Protein AF-A0A937U6R4-F1 (afdb_monomer)

Foldseek 3Di:
DDDDPDPDVVQVVDDWDADPVSQDIGPHRDDPPDPDDDDDDDDDDDPDDQKDWQWAADPVRDIFGKIFGQDQWKFAQKWKDALQWIFTDGIHHHGRMDGSVPGHDGDGLQCVLQVVQDPPDDDDSPAADPPDPPPVVVLVCLQQQVVNVHCVRHVDHSPPSVVNHPCVCNVVRKMKMKGWIDDPDDDDDDDDDDDDDPPCPPPPPTDMDIDIDHHDD

Nearest PDB structures (foldseek):
  6voa-assembly1_B  TM=3.855E-01  e=1.545E+00  Bos taurus

Secondary structure (DSSP, 8-state):
----SS--GGGSSS--EE-TTSS-EE-----TT--SPP--------SS-SEEE--EE-TTS-EES-EEE-SSS-EEEEEEEETTEEEEEEEE-TT-EE-TTTSEEEEEHHHHHHHTTTTTSSS------TT---HHHHHHHHTTTTTTTHHHHHSS--GGGGGG--GGGGGGTEEEEEEE---SS---PPPSS----TTSTT-----EEEEEEEPP-

Solvent-accessible surface area (backbone atoms only — not comparable to full-atom values): 13532 Å² total; per-residue (Å²): 129,85,78,71,93,60,79,56,68,88,52,66,74,54,78,60,43,70,44,97,83,68,82,42,82,39,68,74,64,73,68,91,86,55,92,72,87,85,86,85,85,86,85,84,84,73,96,62,72,53,63,47,70,58,31,26,74,44,99,86,59,45,64,38,53,40,39,32,34,59,35,97,54,52,30,33,75,23,34,40,36,36,70,62,32,29,31,56,66,37,69,43,41,56,70,36,71,50,39,54,77,82,42,55,53,78,37,51,36,59,55,49,68,55,45,78,50,39,81,76,72,64,93,50,87,68,62,59,58,92,81,66,79,54,62,70,58,50,53,51,48,44,36,29,28,69,63,60,49,29,43,82,44,50,75,43,77,64,66,92,48,38,84,62,32,60,51,73,40,27,82,70,64,26,34,40,39,37,26,38,40,79,71,92,73,85,87,80,88,81,77,90,77,84,89,80,76,85,82,66,83,74,72,68,87,75,33,75,44,77,46,80,42,73,58,49,132

pLDDT: mean 80.57, std 16.71, range [37.09, 98.06]

Radius of gyration: 20.4 Å; Cα contacts (8 Å, |Δi|>4): 313; chains: 1; bounding box: 54×32×51 Å

Sequence (217 aa):
GPDALTPHPSLAEAPYEYESSVAKLQNISIAAASSQLFEASWTGRLPTVSIQSTLSRTGQGTLRGIITNQLQVSLRDCVLMHAGWLYDIGTLHPGDTFDPEAGRGPRSLAAFLTKKRAVKDRNVSARWKSDDRNISRILEVAGMHHATGGPEYTGLQSGRLEHIDMTHLLVLDRIILIGKGPSATEWLPQKKGESELKYFKDAGDTTLWRIVLELRN

Structure (mmCIF, N/CA/C/O backbone):
data_AF-A0A937U6R4-F1
#
_entry.id   AF-A0A937U6R4-F1
#
loop_
_atom_site.group_PDB
_atom_site.id
_atom_site.type_symbol
_atom_site.label_atom_id
_atom_site.label_alt_id
_atom_site.label_comp_id
_atom_site.label_asym_id
_atom_site.label_entity_id
_atom_site.label_seq_id
_atom_site.pdbx_PDB_ins_code
_atom_site.Cartn_x
_atom_site.Cartn_y
_atom_site.Cartn_z
_atom_site.occupancy
_atom_site.B_iso_or_equiv
_atom_site.auth_seq_id
_atom_site.auth_comp_id
_atom_site.auth_asym_id
_atom_site.auth_atom_id
_atom_site.pdbx_PDB_model_num
ATOM 1 N N . GLY A 1 1 ? 9.027 -16.766 -27.556 1.00 37.09 1 GLY A N 1
ATOM 2 C CA . GLY A 1 1 ? 10.204 -16.716 -28.446 1.00 37.09 1 GLY A CA 1
ATOM 3 C C . GLY A 1 1 ? 11.340 -17.441 -27.760 1.00 37.09 1 GLY A C 1
ATOM 4 O O . GLY A 1 1 ? 11.263 -17.548 -26.541 1.00 37.09 1 GLY A O 1
ATOM 5 N N . PRO A 1 2 ? 12.327 -17.984 -28.486 1.00 39.28 2 PRO A N 1
ATOM 6 C CA . PRO A 1 2 ? 13.469 -18.620 -27.842 1.00 39.28 2 PRO A CA 1
ATOM 7 C C . PRO A 1 2 ? 14.213 -17.564 -27.017 1.00 39.28 2 PRO A C 1
ATOM 9 O O . PRO A 1 2 ? 14.580 -16.517 -27.549 1.00 39.28 2 PRO A O 1
ATOM 12 N N . ASP A 1 3 ? 14.377 -17.822 -25.719 1.00 40.16 3 ASP A N 1
ATOM 13 C CA . ASP A 1 3 ? 15.322 -17.081 -24.888 1.00 40.16 3 ASP A CA 1
ATOM 14 C C . ASP A 1 3 ? 16.698 -17.203 -25.545 1.00 40.16 3 ASP A C 1
ATOM 16 O O . ASP A 1 3 ? 17.171 -18.307 -25.829 1.00 40.16 3 ASP A O 1
ATOM 20 N N . ALA A 1 4 ? 17.332 -16.072 -25.842 1.00 43.91 4 ALA A N 1
ATOM 21 C CA . ALA A 1 4 ? 18.704 -16.088 -26.312 1.00 43.91 4 ALA A CA 1
ATOM 22 C C . ALA A 1 4 ? 19.581 -16.631 -25.172 1.00 43.91 4 ALA A C 1
ATOM 24 O O . ALA A 1 4 ? 19.744 -15.979 -24.144 1.00 43.91 4 ALA A O 1
ATOM 25 N N . LEU A 1 5 ? 20.127 -17.839 -25.352 1.00 52.59 5 LEU A N 1
ATOM 26 C CA . LEU A 1 5 ? 21.058 -18.492 -24.417 1.00 52.59 5 LEU A CA 1
ATOM 27 C C . LEU A 1 5 ? 22.360 -17.693 -24.221 1.00 52.59 5 LEU A C 1
ATOM 29 O O . LEU A 1 5 ? 23.125 -17.969 -23.301 1.00 52.59 5 LEU A O 1
ATOM 33 N N . THR A 1 6 ? 22.602 -16.698 -25.073 1.00 48.50 6 THR A N 1
ATOM 34 C CA . THR A 1 6 ? 23.729 -15.774 -25.007 1.00 48.50 6 THR A CA 1
ATOM 35 C C . THR A 1 6 ? 23.229 -14.329 -25.074 1.00 48.50 6 THR A C 1
ATOM 37 O O . THR A 1 6 ? 22.412 -14.006 -25.944 1.00 48.50 6 THR A O 1
ATOM 40 N N . PRO A 1 7 ? 23.700 -13.436 -24.180 1.00 54.09 7 PRO A N 1
ATOM 41 C CA . PRO A 1 7 ? 23.360 -12.022 -24.255 1.00 54.09 7 PRO A CA 1
ATOM 42 C C . PRO A 1 7 ? 23.820 -11.454 -25.601 1.00 54.09 7 PRO A C 1
ATOM 44 O O . PRO A 1 7 ? 24.893 -11.798 -26.099 1.00 54.09 7 PRO A O 1
ATOM 47 N N . HIS A 1 8 ? 22.999 -10.586 -26.199 1.00 59.91 8 HIS A N 1
ATOM 48 C CA . HIS A 1 8 ? 23.379 -9.882 -27.421 1.00 59.91 8 HIS A CA 1
ATOM 49 C C . HIS A 1 8 ? 24.717 -9.152 -27.181 1.00 59.91 8 HIS A C 1
ATOM 51 O O . HIS A 1 8 ? 24.841 -8.510 -26.136 1.00 59.91 8 HIS A O 1
ATOM 57 N N . PRO A 1 9 ? 25.701 -9.204 -28.102 1.00 59.06 9 PRO A N 1
ATOM 58 C CA . PRO A 1 9 ? 27.044 -8.658 -27.877 1.00 59.06 9 PRO A CA 1
ATOM 59 C C . PRO A 1 9 ? 27.040 -7.207 -27.383 1.00 59.06 9 PRO A C 1
ATOM 61 O O . PRO A 1 9 ? 27.801 -6.867 -26.487 1.00 59.06 9 PRO A O 1
ATOM 64 N N . SER A 1 10 ? 26.100 -6.390 -27.875 1.00 62.00 10 SER A N 1
ATOM 65 C CA . SER A 1 10 ? 25.930 -4.986 -27.469 1.00 62.00 10 SER A CA 1
ATOM 66 C C . SER A 1 10 ? 25.499 -4.777 -26.008 1.00 62.00 10 SER A C 1
ATOM 68 O O . SER A 1 10 ? 25.580 -3.660 -25.513 1.00 62.00 10 SER A O 1
ATOM 70 N N . LEU A 1 11 ? 24.981 -5.805 -25.325 1.00 63.88 11 LEU A N 1
ATOM 71 C CA . LEU A 1 11 ? 24.628 -5.760 -23.897 1.00 63.88 11 LEU A CA 1
ATOM 72 C C . LEU A 1 11 ? 25.772 -6.241 -22.996 1.00 63.88 11 LEU A C 1
ATOM 74 O O . LEU A 1 11 ? 25.728 -6.010 -21.792 1.00 63.88 11 LEU A O 1
ATOM 78 N N . ALA A 1 12 ? 26.767 -6.926 -23.567 1.00 61.81 12 ALA A N 1
ATOM 79 C CA . ALA A 1 12 ? 27.915 -7.486 -22.858 1.00 61.81 12 ALA A CA 1
ATOM 80 C C . ALA A 1 12 ? 29.205 -6.667 -23.067 1.00 61.81 12 ALA A C 1
ATOM 82 O O . ALA A 1 12 ? 30.268 -7.090 -22.621 1.00 61.81 12 ALA A O 1
ATOM 83 N N . GLU A 1 13 ? 29.128 -5.511 -23.742 1.00 66.44 13 GLU A N 1
ATOM 84 C CA . GLU A 1 13 ? 30.296 -4.669 -24.055 1.00 66.44 13 GLU A CA 1
ATOM 85 C C . GLU A 1 13 ? 30.995 -4.105 -22.811 1.00 66.44 13 GLU A C 1
ATOM 87 O O . GLU A 1 13 ? 32.205 -3.889 -22.842 1.00 66.44 13 GLU A O 1
ATOM 92 N N . ALA A 1 14 ? 30.259 -3.869 -21.721 1.00 68.94 14 ALA A N 1
ATOM 93 C CA . ALA A 1 14 ? 30.814 -3.368 -20.470 1.00 68.94 14 ALA A CA 1
ATOM 94 C C . ALA A 1 14 ? 30.116 -4.008 -19.258 1.00 68.94 14 ALA A C 1
ATOM 96 O O . ALA A 1 14 ? 28.891 -4.176 -19.283 1.00 68.94 14 ALA A O 1
ATOM 97 N N . PRO A 1 15 ? 30.863 -4.360 -18.193 1.00 77.38 15 PRO A N 1
ATOM 98 C CA . PRO A 1 15 ? 30.258 -4.775 -16.937 1.00 77.38 15 PRO A CA 1
ATOM 99 C C . PRO A 1 15 ? 29.493 -3.603 -16.311 1.00 77.38 15 PRO A C 1
ATOM 101 O O . PRO A 1 15 ? 29.873 -2.441 -16.459 1.00 77.38 15 PRO A O 1
ATOM 104 N N . TYR A 1 16 ? 28.427 -3.917 -15.580 1.00 82.75 16 TYR A N 1
ATOM 105 C CA . TYR A 1 16 ? 27.817 -2.939 -14.690 1.00 82.75 16 TYR A CA 1
ATOM 106 C C . TYR A 1 16 ? 28.723 -2.725 -13.467 1.00 82.75 16 TYR A C 1
ATOM 108 O O . TYR A 1 16 ? 29.475 -3.615 -13.062 1.00 82.75 16 TYR A O 1
ATOM 116 N N . GLU A 1 17 ? 28.638 -1.544 -12.866 1.00 85.88 17 GLU A N 1
ATOM 117 C CA . GLU A 1 17 ? 29.503 -1.137 -11.757 1.00 85.88 17 GLU A CA 1
ATOM 118 C C . GLU A 1 17 ? 28.686 -0.847 -10.500 1.00 85.88 17 GLU A C 1
ATOM 120 O O . GLU A 1 17 ? 27.581 -0.302 -10.568 1.00 85.88 17 GLU A O 1
ATOM 125 N N . TYR A 1 18 ? 29.253 -1.181 -9.343 1.00 86.31 18 TYR A N 1
ATOM 126 C CA . TYR A 1 18 ? 28.727 -0.782 -8.043 1.00 86.31 18 TYR A CA 1
ATOM 127 C C . TYR A 1 18 ? 29.443 0.487 -7.586 1.00 86.31 18 TYR A C 1
ATOM 129 O O . TYR A 1 18 ? 30.669 0.577 -7.654 1.00 86.31 18 TYR A O 1
ATOM 137 N N . GLU A 1 19 ? 28.695 1.458 -7.073 1.00 85.12 19 GLU A N 1
ATOM 138 C CA . GLU A 1 19 ? 29.299 2.529 -6.281 1.00 85.12 19 GLU A CA 1
ATOM 139 C C . GLU A 1 19 ? 29.843 1.970 -4.953 1.00 85.12 19 GLU A C 1
ATOM 141 O O . GLU A 1 19 ? 29.347 0.968 -4.440 1.00 85.12 19 GLU A O 1
ATOM 146 N N . SER A 1 20 ? 30.848 2.625 -4.364 1.00 82.25 20 SER A N 1
ATOM 147 C CA . SER A 1 20 ? 31.469 2.211 -3.094 1.00 82.25 20 SER A CA 1
ATOM 148 C C . SER A 1 20 ? 30.484 2.118 -1.922 1.00 82.25 20 SER A C 1
ATOM 150 O O . SER A 1 20 ? 30.669 1.302 -1.023 1.00 82.25 20 SER A O 1
ATOM 152 N N . SER A 1 21 ? 29.423 2.928 -1.944 1.00 84.06 21 SER A N 1
ATOM 153 C CA . SER A 1 21 ? 28.313 2.895 -0.985 1.00 84.06 21 SER A CA 1
ATOM 154 C C . SER A 1 21 ? 27.394 1.680 -1.160 1.00 84.06 21 SER A C 1
ATOM 156 O O . SER A 1 21 ? 26.557 1.418 -0.299 1.00 84.06 21 SER A O 1
ATOM 158 N N . VAL A 1 22 ? 27.504 0.973 -2.293 1.00 81.62 22 VAL A N 1
ATOM 159 C CA . VAL A 1 22 ? 26.580 -0.072 -2.766 1.00 81.62 22 VAL A CA 1
ATOM 160 C C . VAL A 1 22 ? 25.140 0.450 -2.951 1.00 81.62 22 VAL A C 1
ATOM 162 O O . VAL A 1 22 ? 24.217 -0.316 -3.206 1.00 81.62 22 VAL A O 1
ATOM 165 N N . ALA A 1 23 ? 24.928 1.770 -2.893 1.00 85.38 23 ALA A N 1
ATOM 166 C CA . ALA A 1 23 ? 23.614 2.394 -3.060 1.00 85.38 23 ALA A CA 1
ATOM 167 C C . ALA A 1 23 ? 23.227 2.605 -4.534 1.00 85.38 23 ALA A C 1
ATOM 169 O O . ALA A 1 23 ? 22.087 2.963 -4.830 1.00 85.38 23 ALA A O 1
ATOM 170 N N . LYS A 1 24 ? 24.168 2.396 -5.463 1.00 87.50 24 LYS A N 1
ATOM 171 C CA . LYS A 1 24 ? 23.986 2.671 -6.887 1.00 87.50 24 LYS A CA 1
ATOM 172 C C . LYS A 1 24 ? 24.611 1.583 -7.753 1.00 87.50 24 LYS A C 1
ATOM 174 O O . LYS A 1 24 ? 25.772 1.216 -7.567 1.00 87.50 24 LYS A O 1
ATOM 179 N N . LEU A 1 25 ? 23.838 1.136 -8.740 1.00 87.19 25 LEU A N 1
ATOM 180 C CA . LEU A 1 25 ? 24.303 0.345 -9.876 1.00 87.19 25 LEU A CA 1
ATOM 181 C C . LEU A 1 25 ? 24.411 1.249 -11.106 1.00 87.19 25 LEU A C 1
ATOM 183 O O . LEU A 1 25 ? 23.510 2.043 -11.381 1.00 87.19 25 LEU A O 1
ATOM 187 N N . GLN A 1 26 ? 25.514 1.140 -11.838 1.00 86.50 26 GLN A N 1
ATOM 188 C CA . GLN A 1 26 ? 25.820 1.975 -12.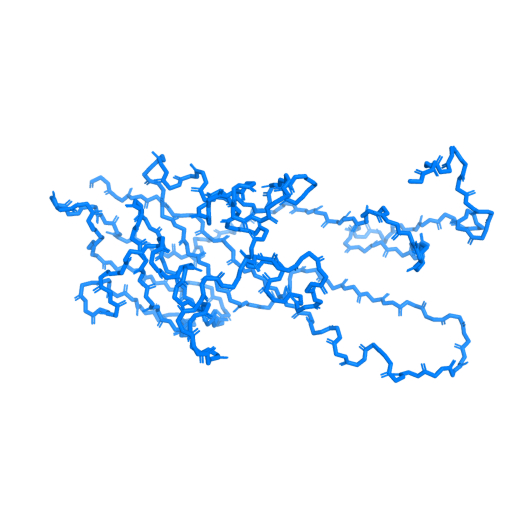999 1.00 86.50 26 GLN A CA 1
ATOM 189 C C . GLN A 1 26 ? 26.072 1.115 -14.231 1.00 86.50 26 GLN A C 1
ATOM 191 O O . GLN A 1 26 ? 26.447 -0.049 -14.115 1.00 86.50 26 GLN A O 1
ATOM 196 N N . ASN A 1 27 ? 25.867 1.701 -15.413 1.00 82.56 27 ASN A N 1
ATOM 197 C CA . ASN A 1 27 ? 26.136 1.062 -16.704 1.00 82.56 27 ASN A CA 1
ATOM 198 C C . ASN A 1 27 ? 25.387 -0.270 -16.913 1.00 82.56 27 ASN A C 1
ATOM 200 O O . ASN A 1 27 ? 25.874 -1.172 -17.590 1.00 82.56 27 ASN A O 1
ATOM 204 N N . ILE A 1 28 ? 24.180 -0.394 -16.348 1.00 82.75 28 ILE A N 1
ATOM 205 C CA . ILE A 1 28 ? 23.317 -1.552 -16.597 1.00 82.75 28 ILE A CA 1
ATOM 206 C C . ILE A 1 28 ? 22.786 -1.470 -18.032 1.00 82.75 28 ILE A C 1
ATOM 208 O O . ILE A 1 28 ? 22.009 -0.577 -18.374 1.00 82.75 28 ILE A O 1
ATOM 212 N N . SER A 1 29 ? 23.176 -2.435 -18.862 1.00 80.38 29 SER A N 1
ATOM 213 C CA . SER A 1 29 ? 22.697 -2.554 -20.237 1.00 80.38 29 SER A CA 1
ATOM 214 C C . SER A 1 29 ? 21.373 -3.318 -20.278 1.00 80.38 29 SER A C 1
ATOM 216 O O . SER A 1 29 ? 21.321 -4.504 -19.960 1.00 80.38 29 SER A O 1
ATOM 218 N N . ILE A 1 30 ? 20.294 -2.649 -20.692 1.00 76.88 30 ILE A N 1
ATOM 219 C CA . ILE A 1 30 ? 18.959 -3.247 -20.831 1.00 76.88 30 ILE A CA 1
ATOM 220 C C . ILE A 1 30 ? 18.567 -3.248 -22.310 1.00 76.88 30 ILE A C 1
ATOM 222 O O . ILE A 1 30 ? 18.564 -2.203 -22.962 1.00 76.88 30 ILE A O 1
ATOM 226 N N . ALA A 1 31 ? 18.204 -4.413 -22.856 1.00 76.94 31 ALA A N 1
ATOM 227 C CA . ALA A 1 31 ? 17.663 -4.482 -24.212 1.00 76.94 31 ALA A CA 1
ATOM 228 C C . ALA A 1 31 ? 16.257 -3.872 -24.260 1.00 76.94 31 ALA A C 1
ATOM 230 O O . ALA A 1 31 ? 15.318 -4.418 -23.686 1.00 76.94 31 ALA A O 1
ATOM 231 N N . ALA A 1 32 ? 16.100 -2.781 -25.012 1.00 69.56 32 ALA A N 1
ATOM 232 C CA . ALA A 1 32 ? 14.840 -2.041 -25.120 1.00 69.56 32 ALA A CA 1
ATOM 233 C C . ALA A 1 32 ? 13.655 -2.872 -25.660 1.00 69.56 32 ALA A C 1
ATOM 235 O O . ALA A 1 32 ? 12.508 -2.570 -25.348 1.00 69.56 32 ALA A O 1
ATOM 236 N N . ALA A 1 33 ? 13.922 -3.915 -26.455 1.00 71.25 33 ALA A N 1
ATOM 237 C CA . ALA A 1 33 ? 12.912 -4.831 -26.999 1.00 71.25 33 ALA A CA 1
ATOM 238 C C . ALA A 1 33 ? 12.858 -6.186 -26.263 1.00 71.25 33 ALA A C 1
ATOM 240 O O . ALA A 1 33 ? 12.281 -7.146 -26.773 1.00 71.25 33 ALA A O 1
ATOM 241 N N . SER A 1 34 ? 13.494 -6.291 -25.092 1.00 70.56 34 SER A N 1
ATOM 242 C CA . SER A 1 34 ? 13.492 -7.519 -24.302 1.00 70.56 34 SER A CA 1
ATOM 243 C C . SER A 1 34 ? 12.142 -7.745 -23.624 1.00 70.56 34 SER A C 1
ATOM 245 O O . SER A 1 34 ? 11.516 -6.813 -23.124 1.00 70.56 34 SER A O 1
ATOM 247 N N . SER A 1 35 ? 11.726 -9.008 -23.547 1.00 70.31 35 SER A N 1
ATOM 248 C CA . SER A 1 35 ? 10.639 -9.451 -22.669 1.00 70.31 35 SER A CA 1
ATOM 249 C C . SER A 1 35 ? 11.128 -9.843 -21.269 1.00 70.31 35 SER A C 1
ATOM 251 O O . SER A 1 35 ? 10.324 -10.263 -20.438 1.00 70.31 35 SER A O 1
ATOM 253 N N . GLN A 1 36 ? 12.437 -9.766 -21.004 1.00 74.62 36 GLN A N 1
ATOM 254 C CA . GLN A 1 36 ? 13.015 -10.107 -19.706 1.00 74.62 36 GLN A CA 1
ATOM 255 C C . GLN A 1 36 ? 12.956 -8.911 -18.753 1.00 74.62 36 GLN A C 1
ATOM 257 O O . GLN A 1 36 ? 13.349 -7.797 -19.094 1.00 74.62 36 GLN A O 1
ATOM 262 N N . LEU A 1 37 ? 12.471 -9.169 -17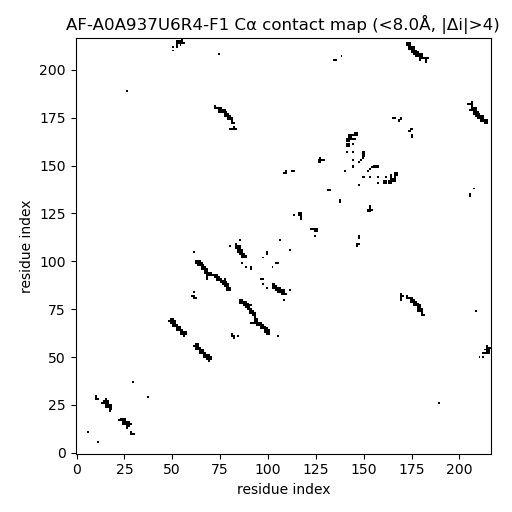.538 1.00 76.38 37 LEU A N 1
ATOM 263 C CA . LEU A 1 37 ? 12.387 -8.182 -16.465 1.00 76.38 37 LEU A CA 1
ATOM 264 C C . LEU A 1 37 ? 13.768 -7.951 -15.840 1.00 76.38 37 LEU A C 1
ATOM 266 O O . LEU A 1 37 ? 14.422 -8.918 -15.439 1.00 76.38 37 LEU A O 1
ATOM 270 N N . PHE A 1 38 ? 14.141 -6.680 -15.698 1.00 80.25 38 PHE A N 1
ATOM 271 C CA . PHE A 1 38 ? 15.199 -6.234 -14.799 1.00 80.25 38 PHE A CA 1
ATOM 272 C C . PHE A 1 38 ? 14.561 -5.641 -13.540 1.00 80.25 38 PHE A C 1
ATOM 274 O O . PHE A 1 38 ? 13.677 -4.791 -13.637 1.00 80.25 38 PHE A O 1
ATOM 281 N N . GLU A 1 39 ? 14.994 -6.103 -12.373 1.00 83.69 39 GLU A N 1
ATOM 282 C CA . GLU A 1 39 ? 14.455 -5.697 -11.079 1.00 83.69 39 GLU A CA 1
ATOM 283 C C . GLU A 1 39 ? 15.605 -5.420 -10.109 1.00 83.69 39 GLU A C 1
ATOM 285 O O . GLU A 1 39 ? 16.609 -6.134 -10.104 1.00 83.69 39 GLU A O 1
ATOM 290 N N . ALA A 1 40 ? 15.442 -4.389 -9.283 1.00 83.75 40 ALA A N 1
ATOM 291 C CA . ALA A 1 40 ? 16.307 -4.114 -8.149 1.00 83.75 40 ALA A CA 1
ATOM 292 C C . ALA A 1 40 ? 15.454 -4.088 -6.880 1.00 83.75 40 ALA A C 1
ATOM 294 O O . ALA A 1 40 ? 14.440 -3.391 -6.825 1.00 83.75 40 ALA A O 1
ATOM 295 N N . SER A 1 41 ? 15.881 -4.831 -5.862 1.00 86.06 41 SER A N 1
ATOM 296 C CA . SER A 1 41 ? 15.232 -4.864 -4.557 1.00 86.06 41 SER A CA 1
ATOM 297 C C . SER A 1 41 ? 16.263 -4.698 -3.450 1.00 86.06 41 SER A C 1
ATOM 299 O O . SER A 1 41 ? 17.425 -5.088 -3.572 1.00 86.06 41 SER A O 1
ATOM 301 N N . TRP A 1 42 ? 15.834 -4.074 -2.362 1.00 87.25 42 TRP A N 1
ATOM 302 C CA . TRP A 1 42 ? 16.628 -3.925 -1.156 1.00 87.25 42 TRP A CA 1
ATOM 303 C C . TRP A 1 42 ? 15.704 -3.952 0.052 1.00 87.25 42 TRP A C 1
ATOM 305 O O . TRP A 1 42 ? 14.516 -3.636 -0.028 1.00 87.25 42 TRP A O 1
ATOM 315 N N . THR A 1 43 ? 16.264 -4.339 1.189 1.00 89.00 43 THR A N 1
ATOM 316 C CA . THR A 1 43 ? 15.552 -4.366 2.462 1.00 89.00 43 THR A CA 1
ATOM 317 C C . THR A 1 43 ? 16.327 -3.552 3.476 1.00 89.00 43 THR A C 1
ATOM 319 O O . THR A 1 43 ? 17.539 -3.711 3.605 1.00 89.00 43 THR A O 1
ATOM 322 N N . GLY A 1 44 ? 15.625 -2.709 4.221 1.00 87.81 44 GLY A N 1
ATOM 323 C CA . GLY A 1 44 ? 16.183 -1.943 5.326 1.00 87.81 44 GLY A CA 1
ATOM 324 C C . GLY A 1 44 ? 15.304 -2.071 6.561 1.00 87.81 44 GLY A C 1
ATOM 325 O O . GLY A 1 44 ? 14.131 -2.433 6.471 1.00 87.81 44 GLY A O 1
ATOM 326 N N . ARG A 1 45 ? 15.870 -1.766 7.728 1.00 87.50 45 ARG A N 1
ATOM 327 C CA . ARG A 1 45 ? 15.093 -1.602 8.959 1.00 87.50 45 ARG A CA 1
ATOM 328 C C . ARG A 1 45 ? 14.857 -0.121 9.187 1.00 87.50 45 ARG A C 1
ATOM 330 O O . ARG A 1 45 ? 15.809 0.654 9.219 1.00 87.50 45 ARG A O 1
ATOM 337 N N . LEU A 1 46 ? 13.597 0.256 9.359 1.00 82.25 46 LEU A N 1
ATOM 338 C CA . LEU A 1 46 ? 13.251 1.603 9.787 1.00 82.25 46 LEU A CA 1
ATOM 339 C C . LEU A 1 46 ? 13.429 1.708 11.309 1.00 82.25 46 LEU A C 1
ATOM 341 O O . LEU A 1 46 ? 13.063 0.773 12.024 1.00 82.25 46 LEU A O 1
ATOM 345 N N . PRO A 1 47 ? 13.993 2.816 11.819 1.00 77.50 47 PRO A N 1
ATOM 346 C CA . PRO A 1 47 ? 14.232 2.991 13.251 1.00 77.50 47 PRO A CA 1
ATOM 347 C C . PRO A 1 47 ? 12.937 3.226 14.042 1.00 77.50 47 PRO A C 1
ATOM 349 O O . PRO A 1 47 ? 12.921 3.063 15.259 1.00 77.50 47 PRO A O 1
ATOM 352 N N . THR A 1 48 ? 11.856 3.619 13.365 1.00 80.94 48 THR A N 1
ATOM 353 C CA . THR A 1 48 ? 10.566 3.964 13.966 1.00 80.94 48 THR A CA 1
ATOM 354 C C . THR A 1 48 ? 9.410 3.306 13.220 1.00 80.94 48 THR A C 1
ATOM 356 O O . THR A 1 48 ? 9.513 2.947 12.045 1.00 80.94 48 THR A O 1
ATOM 359 N N . VAL A 1 49 ? 8.284 3.148 13.920 1.00 83.62 49 VAL A N 1
ATOM 360 C CA . VAL A 1 49 ? 7.034 2.650 13.339 1.00 83.62 49 VAL A CA 1
ATOM 361 C C . VAL A 1 49 ? 6.506 3.678 12.339 1.00 83.62 49 VAL A C 1
ATOM 363 O O . VAL A 1 49 ? 6.229 4.811 12.714 1.00 83.62 49 VAL A O 1
ATOM 366 N N . SER A 1 50 ? 6.349 3.281 11.074 1.00 89.75 50 SER A N 1
ATOM 367 C CA . SER A 1 50 ? 5.905 4.170 9.989 1.00 89.75 50 SER A CA 1
ATOM 368 C C . SER A 1 50 ? 4.440 4.580 10.086 1.00 89.75 50 SER A C 1
ATOM 370 O O . SER A 1 50 ? 4.092 5.713 9.775 1.00 89.75 50 SER A O 1
ATOM 372 N N . ILE A 1 51 ? 3.576 3.658 10.507 1.00 95.69 51 ILE A N 1
ATOM 373 C CA . ILE A 1 51 ? 2.145 3.890 10.697 1.00 95.69 51 ILE A CA 1
ATOM 374 C C . ILE A 1 51 ? 1.780 3.335 12.065 1.00 95.69 51 ILE A C 1
ATOM 376 O O . ILE A 1 51 ? 1.862 2.128 12.297 1.00 95.69 51 ILE A O 1
ATOM 380 N N . GLN A 1 52 ? 1.392 4.213 12.980 1.00 95.94 52 GLN A N 1
ATOM 381 C CA . GLN A 1 52 ? 0.884 3.789 14.277 1.00 95.94 52 GLN A CA 1
ATOM 382 C C . GLN A 1 52 ? -0.567 3.336 14.113 1.00 95.94 52 GLN A C 1
ATOM 384 O O . GLN A 1 52 ? -1.342 3.988 13.422 1.00 95.94 52 GLN A O 1
ATOM 389 N N . SER A 1 53 ? -0.935 2.225 14.747 1.00 96.50 53 SER A N 1
ATOM 390 C CA . SER A 1 53 ? -2.263 1.626 14.616 1.00 96.50 53 SER A CA 1
ATOM 391 C C . SER A 1 53 ? -2.805 1.183 15.972 1.00 96.50 53 SER A C 1
ATOM 393 O O . SER A 1 53 ? -2.107 0.541 16.767 1.00 96.50 53 SER A O 1
ATOM 395 N N . THR A 1 54 ? -4.067 1.514 16.231 1.00 96.69 54 THR A N 1
ATOM 396 C CA . THR A 1 54 ? -4.885 0.936 17.308 1.00 96.69 54 THR A CA 1
ATOM 397 C C . THR A 1 54 ? -6.010 0.061 16.762 1.00 96.69 54 THR A C 1
ATOM 399 O O . THR A 1 54 ? -6.929 -0.292 17.502 1.00 96.69 54 THR A O 1
ATOM 402 N N . LEU A 1 55 ? -5.947 -0.275 15.471 1.00 97.00 55 LEU A N 1
ATOM 403 C CA . LEU A 1 55 ? -7.013 -0.978 14.780 1.00 97.00 55 LEU A CA 1
ATOM 404 C C . LEU A 1 55 ? -7.278 -2.348 15.395 1.00 97.00 55 LEU A C 1
ATOM 406 O O . LEU A 1 55 ? -6.361 -3.138 15.596 1.00 97.00 55 LEU A O 1
ATOM 410 N N . SER A 1 56 ? -8.551 -2.630 15.639 1.00 95.88 56 SER A N 1
ATOM 411 C CA . SER A 1 56 ? -9.051 -3.931 16.079 1.00 95.88 56 SER A CA 1
ATOM 412 C C . SER A 1 56 ? -10.273 -4.318 15.251 1.00 95.88 56 SER A C 1
ATOM 414 O O . SER A 1 56 ? -10.885 -3.483 14.575 1.00 95.88 56 SER A O 1
ATOM 416 N N . ARG A 1 57 ? -10.617 -5.606 15.281 1.00 94.69 57 ARG A N 1
ATOM 417 C CA . ARG A 1 57 ? -11.764 -6.143 14.548 1.00 94.69 57 ARG A CA 1
ATOM 418 C C . ARG A 1 57 ? -13.041 -5.980 15.372 1.00 94.69 57 ARG A C 1
ATOM 420 O O . ARG A 1 57 ? -13.075 -6.305 16.556 1.00 94.69 57 ARG A O 1
ATOM 427 N N . THR A 1 58 ? -14.110 -5.510 14.743 1.00 92.25 58 THR A N 1
ATOM 428 C CA . THR A 1 58 ? -15.452 -5.495 15.336 1.00 92.25 58 THR A CA 1
ATOM 429 C C . THR A 1 58 ? -16.080 -6.893 15.289 1.00 92.25 58 THR A C 1
ATO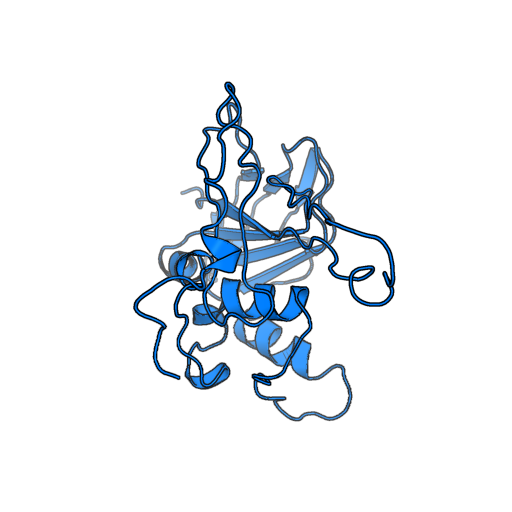M 431 O O . THR A 1 58 ? -15.632 -7.773 14.552 1.00 92.25 58 THR A O 1
ATOM 434 N N . GLY A 1 59 ? -17.187 -7.101 16.009 1.00 87.62 59 GLY A N 1
ATOM 435 C CA . GLY A 1 59 ? -17.958 -8.350 15.909 1.00 87.62 59 GLY A CA 1
ATOM 436 C C . GLY A 1 59 ? -18.507 -8.638 14.501 1.00 87.62 59 GLY A C 1
ATOM 437 O O . GLY A 1 59 ? -18.810 -9.783 14.189 1.00 87.62 59 GLY A O 1
ATOM 438 N N . GLN A 1 60 ? -18.596 -7.621 13.637 1.00 86.06 60 GLN A N 1
ATOM 439 C CA . GLN A 1 60 ? -19.055 -7.738 12.248 1.00 86.06 60 GLN A CA 1
ATOM 440 C C . GLN A 1 60 ? -17.902 -7.956 11.248 1.00 86.06 60 GLN A C 1
ATOM 442 O O . GLN A 1 60 ? -18.131 -7.995 10.041 1.00 86.06 60 GLN A O 1
ATOM 447 N N . GLY A 1 61 ? -16.656 -8.076 11.722 1.00 87.44 61 GLY A N 1
ATOM 448 C CA . GLY A 1 61 ? -15.476 -8.286 10.873 1.00 87.44 61 GLY A CA 1
ATOM 449 C C . GLY A 1 61 ? -14.904 -7.013 10.233 1.00 87.44 61 GLY A C 1
ATOM 450 O O . GLY A 1 61 ? -13.919 -7.085 9.499 1.00 87.44 61 GLY A O 1
ATOM 451 N N . THR A 1 62 ? -15.492 -5.851 10.518 1.00 93.50 62 THR A N 1
ATOM 452 C CA . THR A 1 62 ? -14.991 -4.534 10.100 1.00 93.50 62 THR A CA 1
ATOM 453 C C . THR A 1 62 ? -13.918 -4.029 11.069 1.00 93.50 62 THR A C 1
ATOM 455 O O . THR A 1 62 ? -13.674 -4.634 12.113 1.00 93.50 62 THR A O 1
ATOM 458 N N . LEU A 1 63 ? -13.244 -2.936 10.725 1.00 95.69 63 LEU A N 1
ATOM 459 C CA . LEU A 1 63 ? -12.234 -2.297 11.566 1.00 95.69 63 LEU A CA 1
ATOM 460 C C . LEU A 1 63 ? -12.829 -1.182 12.432 1.00 95.69 63 LEU A C 1
ATOM 462 O O . LEU A 1 63 ? -13.698 -0.446 11.972 1.00 95.69 63 LEU A O 1
ATOM 466 N N . ARG A 1 64 ? -12.288 -1.040 13.645 1.00 95.31 64 ARG A N 1
ATOM 467 C CA . ARG A 1 64 ? -12.470 0.105 14.554 1.00 95.31 64 ARG A CA 1
ATOM 468 C C . ARG A 1 64 ? -11.130 0.566 15.115 1.00 95.31 64 ARG A C 1
ATOM 470 O O . ARG A 1 64 ? -10.194 -0.233 15.180 1.00 95.31 64 ARG A O 1
ATOM 477 N N . GLY A 1 65 ? -11.053 1.805 15.591 1.00 95.88 65 GLY A N 1
ATOM 478 C CA . GLY A 1 65 ? -9.820 2.410 16.104 1.00 95.88 65 GLY A CA 1
ATOM 479 C C . GLY A 1 65 ? -9.208 3.385 15.103 1.00 95.88 65 GLY A C 1
ATOM 480 O O . GLY A 1 65 ? -9.902 3.910 14.245 1.00 95.88 65 GLY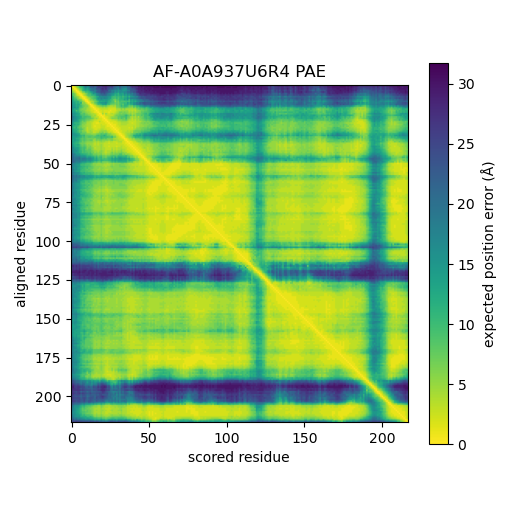 A O 1
ATOM 481 N N . ILE A 1 66 ? -7.911 3.662 15.223 1.00 97.25 66 ILE A N 1
ATOM 482 C CA . ILE A 1 66 ? -7.270 4.754 14.481 1.00 97.25 66 ILE A CA 1
ATOM 483 C C . ILE A 1 66 ? -5.942 4.284 13.890 1.00 97.25 66 ILE A C 1
ATOM 485 O O . ILE A 1 66 ? -5.193 3.541 14.530 1.00 97.25 66 ILE A O 1
ATOM 489 N N . ILE A 1 67 ? -5.629 4.765 12.687 1.00 97.31 67 ILE A N 1
ATOM 490 C CA . ILE A 1 67 ? -4.255 4.800 12.173 1.00 97.31 67 ILE A CA 1
ATOM 491 C C . ILE A 1 67 ? -3.725 6.228 12.171 1.00 97.31 67 ILE A C 1
ATOM 493 O O . ILE A 1 67 ? -4.483 7.170 11.954 1.00 97.31 67 ILE A O 1
ATOM 497 N N . THR A 1 68 ? -2.421 6.381 12.370 1.00 98.06 68 THR A N 1
ATOM 498 C CA . THR A 1 68 ? -1.716 7.664 12.305 1.00 98.06 68 THR A CA 1
ATOM 499 C C . THR A 1 68 ? -0.499 7.529 11.406 1.00 98.06 68 THR A C 1
ATOM 501 O O . THR A 1 68 ? 0.309 6.614 11.598 1.00 98.06 68 THR A O 1
ATOM 504 N N . ASN A 1 69 ? -0.341 8.441 10.447 1.00 97.50 69 ASN A N 1
ATOM 505 C CA . ASN A 1 69 ? 0.856 8.480 9.617 1.00 97.50 69 ASN A CA 1
ATOM 506 C C . ASN A 1 69 ? 2.032 9.080 10.388 1.00 97.50 69 ASN A C 1
ATOM 508 O O . ASN A 1 69 ? 2.050 10.275 10.660 1.00 97.50 69 ASN A O 1
ATOM 512 N N . GLN A 1 70 ? 3.019 8.253 10.721 1.00 96.44 70 GLN A N 1
ATOM 513 C CA . GLN A 1 70 ? 4.253 8.682 11.385 1.00 96.44 70 GLN A CA 1
ATOM 514 C C . GLN A 1 70 ? 5.404 8.889 10.387 1.00 96.44 70 GLN A C 1
ATOM 516 O O . GLN A 1 70 ? 6.522 9.231 10.776 1.00 96.44 70 GLN A O 1
ATOM 521 N N . LEU A 1 71 ? 5.157 8.680 9.089 1.00 93.44 71 LEU A N 1
ATOM 522 C CA . LEU A 1 71 ? 6.114 9.024 8.048 1.00 93.44 71 LEU A CA 1
ATOM 523 C C . LEU A 1 71 ? 6.249 10.544 7.943 1.00 93.44 71 LEU A C 1
ATOM 525 O O . LEU A 1 71 ? 5.286 11.288 8.100 1.00 93.44 71 LEU A O 1
ATOM 529 N N . GLN A 1 72 ? 7.438 10.993 7.549 1.00 93.19 72 GLN A N 1
ATOM 530 C CA . GLN A 1 72 ? 7.713 12.399 7.223 1.00 93.19 72 GLN A CA 1
ATOM 531 C C . GLN A 1 72 ? 7.237 12.786 5.811 1.00 93.19 72 GLN A C 1
ATOM 533 O O . GLN A 1 72 ? 7.630 13.818 5.274 1.00 93.19 72 GLN A O 1
ATOM 538 N N . VAL A 1 73 ? 6.421 11.939 5.177 1.00 93.31 73 VAL A N 1
ATOM 539 C CA . VAL A 1 73 ? 5.933 12.118 3.807 1.00 93.31 73 VAL A CA 1
ATOM 540 C C . VAL A 1 73 ? 4.436 11.841 3.731 1.00 93.31 73 VAL A C 1
ATOM 542 O O . VAL A 1 73 ? 3.903 11.003 4.462 1.00 93.31 73 VAL A O 1
ATOM 545 N N . SER A 1 74 ? 3.758 12.541 2.824 1.00 95.44 74 SER A N 1
ATOM 546 C CA . SER A 1 74 ? 2.337 12.321 2.557 1.00 95.44 74 SER A CA 1
ATOM 547 C C . SER A 1 74 ? 2.130 11.094 1.677 1.00 95.44 74 SER A C 1
ATOM 549 O O . SER A 1 74 ? 2.793 10.936 0.649 1.00 95.44 74 SER A O 1
ATOM 551 N N . LEU A 1 75 ? 1.145 10.274 2.033 1.00 95.88 75 LEU A N 1
ATOM 552 C CA . LEU A 1 75 ? 0.660 9.184 1.195 1.00 95.88 75 LEU A CA 1
ATOM 553 C C . LEU A 1 75 ? -0.646 9.616 0.515 1.00 95.88 75 LEU A C 1
ATOM 555 O O . LEU A 1 75 ? -1.577 10.071 1.173 1.00 95.88 75 LEU A O 1
ATOM 559 N N . ARG A 1 76 ? -0.727 9.497 -0.810 1.00 95.50 76 ARG A N 1
ATOM 560 C CA . ARG A 1 76 ? -1.895 9.892 -1.621 1.00 95.50 76 ARG A CA 1
ATOM 561 C C . ARG A 1 76 ? -2.676 8.673 -2.089 1.00 95.50 76 ARG A C 1
ATOM 563 O O . ARG A 1 76 ? -2.115 7.586 -2.180 1.00 95.50 76 ARG A O 1
ATOM 570 N N . ASP A 1 77 ? -3.937 8.870 -2.465 1.00 92.88 77 ASP A N 1
ATOM 571 C CA . ASP A 1 77 ? -4.818 7.811 -2.982 1.00 92.88 77 ASP A CA 1
ATOM 572 C C . ASP A 1 77 ? -4.861 6.567 -2.070 1.00 92.88 77 ASP A C 1
ATOM 574 O O . ASP A 1 77 ? -4.895 5.428 -2.537 1.00 92.88 77 ASP A O 1
ATOM 578 N N . CYS A 1 78 ? -4.813 6.799 -0.759 1.00 95.06 78 CYS A N 1
ATOM 579 C CA . CYS A 1 78 ? -4.715 5.770 0.253 1.00 95.06 78 CYS A CA 1
ATOM 580 C C . CYS A 1 78 ? -6.016 4.984 0.389 1.00 95.06 78 CYS A C 1
ATOM 582 O O . CYS A 1 78 ? -7.105 5.558 0.517 1.00 95.06 78 CYS A O 1
ATOM 584 N N . VAL A 1 79 ? -5.869 3.666 0.451 1.00 94.31 79 VAL A N 1
ATOM 585 C CA . VAL A 1 79 ? -6.923 2.721 0.806 1.00 94.31 79 VAL A CA 1
ATOM 586 C C . VAL A 1 79 ? -6.424 1.772 1.885 1.00 94.31 79 VAL A C 1
ATOM 588 O O . VAL A 1 79 ? -5.277 1.324 1.856 1.00 94.31 79 VAL A O 1
ATOM 591 N N . LEU A 1 80 ? -7.302 1.448 2.825 1.00 96.00 80 LEU A N 1
ATOM 592 C CA . LEU A 1 80 ? -7.060 0.445 3.855 1.00 96.00 80 LEU A CA 1
ATOM 593 C C . LEU A 1 80 ? -7.873 -0.804 3.538 1.00 96.00 80 LEU A C 1
ATOM 595 O O . LEU A 1 80 ? -9.055 -0.694 3.215 1.00 96.00 80 LEU A O 1
ATOM 599 N N . MET A 1 81 ? -7.266 -1.980 3.646 1.00 95.19 81 MET A N 1
ATOM 600 C CA . MET A 1 81 ? -7.912 -3.255 3.344 1.00 95.19 81 MET A CA 1
ATOM 601 C C . MET A 1 81 ? -7.776 -4.231 4.506 1.00 95.19 81 MET A C 1
ATOM 603 O O . MET A 1 81 ? -6.699 -4.359 5.087 1.00 95.19 81 MET A O 1
ATOM 607 N N . HIS A 1 82 ? -8.862 -4.937 4.813 1.00 94.81 82 HIS A N 1
ATOM 608 C CA . HIS A 1 82 ? -8.898 -5.992 5.826 1.00 94.81 82 HIS A CA 1
ATOM 609 C C . HIS A 1 82 ? -10.087 -6.927 5.582 1.00 94.81 82 HIS A C 1
ATOM 611 O O . HIS A 1 82 ? -11.194 -6.441 5.368 1.00 94.81 82 HIS A O 1
ATOM 617 N N . ALA A 1 83 ? -9.877 -8.247 5.626 1.00 89.94 83 ALA A N 1
ATOM 618 C CA . ALA A 1 83 ? -10.939 -9.264 5.575 1.00 89.94 83 ALA A CA 1
ATOM 619 C C . ALA A 1 83 ? -12.023 -9.034 4.489 1.00 89.94 83 ALA A C 1
ATOM 621 O O . ALA A 1 83 ? -13.218 -9.172 4.735 1.00 89.94 83 ALA A O 1
ATOM 622 N N . GLY A 1 84 ? -11.615 -8.637 3.277 1.00 89.25 84 GLY A N 1
ATOM 623 C CA . GLY A 1 84 ? -12.535 -8.372 2.160 1.00 89.25 84 GLY A CA 1
ATOM 624 C C . GLY A 1 84 ? -13.233 -7.005 2.193 1.00 89.25 84 GLY A C 1
ATOM 625 O O . GLY A 1 84 ? -13.996 -6.690 1.275 1.00 89.25 84 GLY A O 1
ATOM 626 N N . TRP A 1 85 ? -12.942 -6.171 3.189 1.00 93.19 85 TRP A N 1
ATOM 627 C CA . TRP A 1 85 ? -13.375 -4.780 3.283 1.00 93.19 85 TRP A CA 1
ATOM 628 C C . TRP A 1 85 ? -12.291 -3.818 2.809 1.00 93.19 85 TRP A C 1
ATOM 630 O O . TRP A 1 85 ? -11.096 -4.070 2.963 1.00 93.19 85 TRP A O 1
ATOM 640 N N . LEU A 1 86 ? -12.736 -2.695 2.251 1.00 93.56 86 LEU A N 1
ATOM 641 C CA . LEU A 1 86 ? -11.912 -1.574 1.824 1.00 93.56 86 LEU A CA 1
ATOM 642 C C . LEU A 1 86 ? -12.471 -0.260 2.378 1.00 93.56 86 LEU A C 1
ATOM 644 O O . LEU A 1 86 ? -13.681 -0.018 2.320 1.00 93.56 86 LEU A O 1
ATOM 648 N N . TYR A 1 87 ? -11.573 0.599 2.849 1.00 95.69 87 TYR A N 1
ATOM 649 C CA . TYR A 1 87 ? -11.860 1.936 3.360 1.00 95.69 87 TYR A CA 1
ATOM 650 C C . TYR A 1 87 ? -11.080 2.965 2.547 1.00 95.69 87 TYR A C 1
ATOM 652 O O . TYR A 1 87 ? -9.869 2.818 2.363 1.00 95.69 87 TYR A O 1
ATOM 660 N N . ASP A 1 88 ? -11.766 3.995 2.054 1.00 93.69 88 ASP A N 1
ATOM 661 C CA . ASP A 1 88 ? -11.108 5.091 1.345 1.00 93.69 88 ASP A CA 1
ATOM 662 C C . ASP A 1 88 ? -10.591 6.110 2.362 1.00 93.69 88 ASP A C 1
ATOM 664 O O . ASP A 1 88 ? -11.377 6.709 3.099 1.00 93.69 88 ASP A O 1
ATOM 668 N N . ILE A 1 89 ? -9.277 6.328 2.364 1.00 95.75 89 ILE A N 1
ATOM 669 C CA . ILE A 1 89 ? -8.621 7.327 3.216 1.00 95.75 89 ILE A CA 1
ATOM 670 C C . ILE A 1 89 ? -8.401 8.623 2.427 1.00 95.75 89 ILE A C 1
ATOM 672 O O . ILE A 1 89 ? -8.621 9.714 2.942 1.00 95.75 89 ILE A O 1
ATOM 676 N N . GLY A 1 90 ? -7.995 8.518 1.157 1.00 94.69 90 GLY A N 1
ATOM 677 C CA . GLY A 1 90 ? -7.604 9.679 0.356 1.00 94.69 90 GLY A CA 1
ATOM 678 C C . GLY A 1 90 ? -6.148 10.062 0.610 1.00 94.69 90 GLY A C 1
ATOM 679 O O . GLY A 1 90 ? -5.256 9.253 0.377 1.00 94.69 90 GLY A O 1
ATOM 680 N N . THR A 1 91 ? -5.878 11.285 1.051 1.00 96.62 91 THR A N 1
ATOM 681 C CA . THR A 1 91 ? -4.505 11.714 1.361 1.00 96.62 91 THR A CA 1
ATOM 682 C C . THR A 1 91 ? -4.273 11.672 2.863 1.00 96.62 91 THR A C 1
ATOM 684 O O . THR A 1 91 ? -5.091 12.185 3.617 1.00 96.62 91 THR A O 1
ATOM 687 N N . LEU A 1 92 ? -3.151 11.084 3.274 1.00 97.25 92 LEU A N 1
ATOM 688 C CA . LEU A 1 92 ? -2.710 10.980 4.658 1.00 97.25 92 LEU A CA 1
ATOM 689 C C . LEU A 1 92 ? -1.366 11.713 4.799 1.00 97.25 92 LEU A C 1
ATOM 691 O O . LEU A 1 92 ? -0.321 11.191 4.399 1.00 97.25 92 LEU A O 1
ATOM 695 N N . HIS A 1 93 ? -1.388 12.945 5.303 1.00 97.94 93 HIS A N 1
ATOM 696 C CA . HIS A 1 93 ? -0.190 13.757 5.551 1.00 97.94 93 HIS A CA 1
ATOM 697 C C . HIS A 1 93 ? 0.557 13.272 6.805 1.00 97.94 93 HIS A C 1
ATOM 699 O O . HIS A 1 93 ? 0.008 12.479 7.573 1.00 97.94 93 HIS A O 1
ATOM 705 N N . PRO A 1 94 ? 1.810 13.701 7.033 1.00 97.50 94 PRO A N 1
ATOM 706 C CA . PRO A 1 94 ? 2.507 13.441 8.291 1.00 97.50 94 PRO A CA 1
ATOM 707 C C . PRO A 1 94 ? 1.684 13.901 9.501 1.00 97.50 94 PRO A C 1
ATOM 709 O O . PRO A 1 94 ? 1.243 15.046 9.555 1.00 97.50 94 PRO A O 1
ATOM 712 N N . GLY A 1 95 ? 1.479 13.005 10.465 1.00 97.69 95 GLY A N 1
ATOM 713 C CA . GLY A 1 95 ? 0.679 13.241 11.668 1.00 97.69 95 GLY A CA 1
ATOM 714 C C . GLY A 1 95 ? -0.833 13.062 11.494 1.00 97.69 95 GLY A C 1
ATOM 715 O O . GLY A 1 95 ? -1.536 12.987 12.503 1.00 97.69 95 GLY A O 1
ATOM 716 N N . ASP A 1 96 ? -1.341 12.941 10.262 1.00 97.94 96 ASP A N 1
ATOM 717 C CA . ASP A 1 96 ? -2.773 12.746 10.031 1.00 97.94 96 ASP A CA 1
ATOM 718 C C . ASP A 1 96 ? -3.252 11.421 10.621 1.00 97.94 96 ASP A C 1
ATOM 720 O O . ASP A 1 96 ? -2.542 10.407 10.629 1.00 97.94 96 ASP A O 1
ATOM 724 N N . THR A 1 97 ? -4.508 11.435 11.062 1.00 97.62 97 THR A N 1
ATOM 725 C CA . THR A 1 97 ? -5.200 10.258 11.575 1.00 97.62 97 THR A CA 1
ATOM 726 C C . THR A 1 97 ? -6.357 9.861 10.674 1.00 97.62 97 THR A C 1
ATOM 728 O O . THR A 1 97 ? -6.975 10.702 10.023 1.00 97.62 97 THR A O 1
ATOM 731 N N . PHE A 1 98 ? -6.660 8.568 10.651 1.00 97.62 98 PHE A N 1
ATOM 732 C CA . PHE A 1 98 ? -7.852 8.043 10.003 1.00 97.62 98 PHE A CA 1
ATOM 733 C C . PHE A 1 98 ? -8.567 7.065 10.929 1.00 97.62 98 PHE A C 1
ATOM 735 O O . PHE A 1 98 ? -7.958 6.119 11.434 1.00 97.62 98 PHE A O 1
ATOM 742 N N . ASP A 1 99 ? -9.864 7.301 11.107 1.00 96.81 99 ASP A N 1
ATOM 743 C CA . ASP A 1 99 ? -10.798 6.436 11.818 1.00 96.81 99 ASP A CA 1
ATOM 744 C C . ASP A 1 99 ? -11.721 5.747 10.791 1.00 96.81 99 ASP A C 1
ATOM 746 O O . ASP A 1 99 ? -12.498 6.434 10.115 1.00 96.81 99 ASP A O 1
ATOM 750 N N . PRO A 1 100 ? -11.656 4.409 10.641 1.00 95.00 100 PRO A N 1
ATOM 751 C CA . PRO A 1 100 ? -12.527 3.668 9.736 1.00 95.00 100 PRO A CA 1
ATOM 752 C C . PRO A 1 100 ? -14.026 3.812 10.032 1.00 95.00 100 PRO A C 1
ATOM 754 O O . PRO A 1 100 ? -14.819 3.637 9.109 1.00 95.00 100 PRO A O 1
ATOM 757 N N . GLU A 1 101 ? -14.418 4.115 11.274 1.00 92.50 101 GLU A N 1
ATOM 758 C CA . GLU A 1 101 ? -15.822 4.272 11.683 1.00 92.50 101 GLU A CA 1
ATOM 759 C C . GLU A 1 101 ? -16.387 5.644 11.286 1.00 92.50 101 GLU A C 1
ATOM 761 O O . GLU A 1 101 ? -17.568 5.756 10.958 1.00 92.50 101 GLU A O 1
ATOM 766 N N . ALA A 1 102 ? -15.544 6.681 11.259 1.00 90.62 102 ALA A N 1
ATOM 767 C CA . ALA A 1 102 ? -15.911 8.025 10.800 1.00 90.62 102 ALA A CA 1
ATOM 768 C C . ALA A 1 102 ? -15.651 8.251 9.295 1.00 90.62 102 ALA A C 1
ATOM 770 O O . ALA A 1 102 ? -16.082 9.254 8.720 1.00 90.62 102 ALA A O 1
ATOM 771 N N . GLY A 1 103 ? -14.899 7.348 8.663 1.00 82.62 103 GLY A N 1
ATOM 772 C CA . GLY A 1 103 ? -14.433 7.462 7.287 1.00 82.62 103 GLY A CA 1
ATOM 773 C C . GLY A 1 103 ? -15.442 7.033 6.217 1.00 82.62 103 GLY A C 1
ATOM 774 O O . GLY A 1 103 ? -16.607 6.727 6.464 1.00 82.62 103 GLY A O 1
ATOM 775 N N . ARG A 1 104 ? -14.971 6.990 4.964 1.00 79.75 104 ARG A N 1
ATOM 776 C CA . ARG A 1 104 ? -15.749 6.467 3.831 1.00 79.75 104 ARG A CA 1
ATOM 777 C C . ARG A 1 104 ? -15.547 4.958 3.709 1.00 79.75 104 ARG A C 1
ATOM 779 O O . ARG A 1 104 ? -14.496 4.493 3.268 1.00 79.75 104 ARG A O 1
ATOM 786 N N . GLY A 1 105 ? -16.579 4.194 4.047 1.00 78.06 105 GLY A N 1
ATOM 787 C CA . GLY A 1 105 ? -16.569 2.733 4.002 1.00 78.06 105 GLY A CA 1
ATOM 788 C C . GLY A 1 105 ? -17.314 2.132 5.197 1.00 78.06 105 GLY A C 1
ATOM 789 O O . GLY A 1 105 ? -17.982 2.869 5.914 1.00 78.06 105 GLY A O 1
ATOM 790 N N . PRO A 1 106 ? -17.228 0.809 5.407 1.00 90.56 106 PRO A N 1
ATOM 791 C CA . PRO A 1 106 ? -16.525 -0.163 4.573 1.00 90.56 106 PRO A CA 1
ATOM 792 C C . PRO A 1 106 ? -17.245 -0.418 3.242 1.00 90.56 106 PRO A C 1
ATOM 794 O O . PRO A 1 106 ? -18.471 -0.407 3.150 1.00 90.56 106 PRO A O 1
ATOM 797 N N . ARG A 1 107 ? -16.476 -0.691 2.188 1.00 91.81 107 ARG A N 1
ATOM 798 C CA . ARG A 1 107 ? -16.991 -1.220 0.917 1.00 91.81 107 ARG A CA 1
ATOM 799 C C . ARG A 1 107 ? -16.408 -2.600 0.677 1.00 91.81 107 ARG A C 1
ATOM 801 O O . ARG A 1 107 ? -15.291 -2.878 1.099 1.00 91.81 107 ARG A O 1
ATOM 808 N N . SER A 1 108 ? -17.136 -3.454 -0.036 1.00 89.19 108 SER A N 1
ATOM 809 C CA . SER A 1 108 ? -16.574 -4.730 -0.485 1.00 89.19 108 SER A CA 1
ATOM 810 C C . SER A 1 108 ? -15.352 -4.470 -1.373 1.00 89.19 108 SER A C 1
ATOM 812 O O . SER A 1 108 ? -15.444 -3.740 -2.365 1.00 89.19 108 SER A O 1
ATOM 814 N N . LEU A 1 109 ? -14.219 -5.083 -1.026 1.00 87.81 109 LEU A N 1
ATOM 815 C CA . LEU A 1 109 ? -12.984 -5.047 -1.807 1.00 87.81 109 LEU A CA 1
ATOM 816 C C . LEU A 1 109 ? -13.231 -5.589 -3.220 1.00 87.81 109 LEU A C 1
ATOM 818 O O . LEU A 1 109 ? -12.899 -4.929 -4.202 1.00 87.81 109 LEU A O 1
ATOM 822 N N . ALA A 1 110 ? -13.921 -6.727 -3.333 1.00 81.75 110 ALA A N 1
ATOM 823 C CA . ALA A 1 110 ? -14.312 -7.300 -4.621 1.00 81.75 110 ALA A CA 1
ATOM 824 C C . ALA A 1 110 ? -15.175 -6.324 -5.441 1.00 81.75 110 ALA A C 1
ATOM 826 O O . ALA A 1 110 ? -14.933 -6.114 -6.634 1.00 81.75 110 ALA A O 1
ATOM 827 N N . ALA A 1 111 ? -16.147 -5.659 -4.803 1.00 80.12 111 ALA A N 1
ATOM 828 C CA . ALA A 1 111 ? -16.972 -4.652 -5.467 1.00 80.12 111 ALA A CA 1
ATOM 829 C C . ALA A 1 111 ? -16.162 -3.420 -5.898 1.00 80.12 111 ALA A C 1
ATOM 831 O O . ALA A 1 111 ? -16.431 -2.864 -6.956 1.00 80.12 111 ALA A O 1
ATOM 832 N N . PHE A 1 112 ? -15.168 -2.980 -5.125 1.00 81.31 112 PHE A N 1
ATOM 833 C CA . PHE A 1 112 ? -14.296 -1.860 -5.495 1.00 81.31 112 PHE A CA 1
ATOM 834 C C . PHE A 1 112 ? -13.442 -2.183 -6.725 1.00 81.31 112 PHE A C 1
ATOM 836 O O . PHE A 1 112 ? -13.429 -1.418 -7.696 1.00 81.31 112 PHE A O 1
ATOM 843 N N . LEU A 1 113 ? -12.794 -3.349 -6.711 1.00 75.69 113 LEU A N 1
ATOM 844 C CA . LEU A 1 113 ? -11.938 -3.826 -7.798 1.00 75.69 113 LEU A CA 1
ATOM 845 C C . LEU A 1 113 ? -12.730 -4.030 -9.099 1.00 75.69 113 LEU A C 1
ATOM 847 O O . LEU A 1 113 ? -12.215 -3.807 -10.198 1.00 75.69 113 LEU A O 1
ATOM 851 N N . THR A 1 114 ? -14.012 -4.383 -8.982 1.00 67.00 114 THR A N 1
ATOM 852 C CA . THR A 1 114 ? -14.931 -4.519 -10.119 1.00 67.00 114 THR A CA 1
ATOM 853 C C . THR A 1 114 ? -15.652 -3.219 -10.506 1.00 67.00 114 THR A C 1
ATOM 855 O O . THR A 1 114 ? -15.934 -3.056 -11.687 1.00 67.00 114 THR A O 1
ATOM 858 N N . LYS A 1 115 ? -15.909 -2.256 -9.599 1.00 61.75 115 LYS A N 1
ATOM 859 C CA . LYS A 1 115 ? -16.574 -0.960 -9.898 1.00 61.75 115 LYS A CA 1
ATOM 860 C C . LYS A 1 115 ? -15.663 0.116 -10.472 1.00 61.75 115 LYS A C 1
ATOM 862 O O . LYS A 1 115 ? -16.150 0.894 -11.290 1.00 61.75 115 LYS A O 1
ATOM 867 N N . LYS A 1 116 ? -14.362 0.161 -10.136 1.00 56.12 116 LYS A N 1
ATOM 868 C CA . LYS A 1 116 ? -13.380 1.030 -10.840 1.00 56.12 116 LYS A CA 1
ATOM 869 C C . LYS A 1 116 ? -13.462 0.881 -12.372 1.00 56.12 116 LYS A C 1
ATOM 871 O O . LYS A 1 116 ? -13.101 1.777 -13.123 1.00 56.12 116 LYS A O 1
ATOM 876 N N . ARG A 1 117 ? -13.991 -0.258 -12.808 1.00 52.34 117 ARG A N 1
ATOM 877 C CA . ARG A 1 117 ? -14.258 -0.689 -14.176 1.00 52.34 117 ARG A CA 1
ATOM 878 C C . ARG A 1 117 ? -15.479 -0.039 -14.843 1.00 52.34 117 ARG A C 1
ATOM 880 O O . ARG A 1 117 ? -15.461 0.127 -16.053 1.00 52.34 117 ARG A O 1
ATOM 887 N N . ALA A 1 118 ? -16.526 0.303 -14.087 1.00 50.31 118 ALA A N 1
ATOM 888 C CA . ALA A 1 118 ? -17.836 0.698 -14.628 1.00 50.31 118 ALA A CA 1
ATOM 889 C C . ALA A 1 118 ? -17.984 2.211 -14.884 1.00 50.31 118 ALA A C 1
ATOM 891 O O . ALA A 1 118 ? -18.910 2.636 -15.567 1.00 50.31 118 ALA A O 1
ATOM 892 N N . VAL A 1 119 ? -17.079 3.043 -14.357 1.00 51.25 119 VAL A N 1
ATOM 893 C CA . VAL A 1 119 ? -17.197 4.518 -14.399 1.00 51.25 119 VAL A CA 1
ATOM 894 C 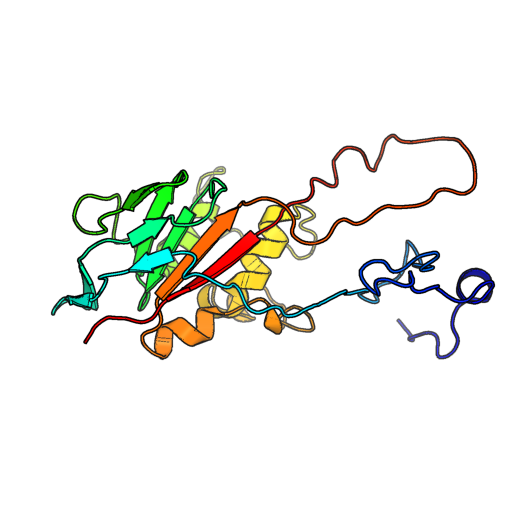C . VAL A 1 119 ? -16.754 5.121 -15.752 1.00 51.25 119 VAL A C 1
ATOM 896 O O . VAL A 1 119 ? -16.776 6.333 -15.925 1.00 51.25 119 VAL A O 1
ATOM 899 N N . LYS A 1 120 ? -16.400 4.303 -16.756 1.00 48.00 120 LYS A N 1
ATOM 900 C CA . LYS A 1 120 ? -15.955 4.768 -18.088 1.00 48.00 120 LYS A CA 1
ATOM 901 C C . LYS A 1 120 ? -16.865 4.374 -19.262 1.00 48.00 120 LYS A C 1
ATOM 903 O O . LYS A 1 120 ? -16.383 4.180 -20.368 1.00 48.00 120 LYS A O 1
ATOM 908 N N . ASP A 1 121 ? -18.173 4.395 -19.018 1.00 40.69 121 ASP A N 1
ATOM 909 C CA . ASP A 1 121 ? -19.256 4.230 -19.999 1.00 40.69 121 ASP A CA 1
ATOM 910 C C . ASP A 1 121 ? -19.686 2.765 -20.241 1.00 40.69 121 ASP A C 1
ATOM 912 O O . ASP A 1 121 ? -18.924 1.915 -20.697 1.00 40.69 121 ASP A O 1
ATOM 916 N N . ARG A 1 122 ? -20.957 2.503 -19.905 1.00 39.94 122 ARG A N 1
ATOM 917 C CA . ARG A 1 122 ? -21.703 1.227 -19.904 1.00 39.94 122 ARG A CA 1
ATOM 918 C C . ARG A 1 122 ? -21.218 0.112 -18.963 1.00 39.94 122 ARG A C 1
ATOM 920 O O . ARG A 1 122 ? -20.048 -0.217 -18.826 1.00 39.94 122 ARG A O 1
ATOM 927 N N . ASN A 1 123 ? -22.213 -0.510 -18.332 1.00 40.44 123 ASN A N 1
ATOM 928 C CA . ASN A 1 123 ? -22.146 -1.531 -17.287 1.00 40.44 123 ASN A CA 1
ATOM 929 C C . ASN A 1 123 ? -21.660 -2.898 -17.827 1.00 40.44 123 ASN A C 1
ATOM 931 O O . ASN A 1 123 ? -22.367 -3.898 -17.749 1.00 40.44 123 ASN A O 1
ATOM 935 N N . VAL A 1 124 ? -20.474 -2.933 -18.435 1.00 46.41 124 VAL A N 1
ATOM 936 C CA . VAL A 1 124 ? -19.818 -4.153 -18.918 1.00 46.41 124 VAL A CA 1
ATOM 937 C C . VAL A 1 124 ? -18.593 -4.392 -18.047 1.00 46.41 124 VAL A C 1
ATOM 939 O O . VAL A 1 124 ? -17.770 -3.497 -17.855 1.00 46.41 124 VAL A O 1
ATOM 942 N N . SER A 1 125 ? -18.444 -5.601 -17.504 1.00 49.34 125 SER A N 1
ATOM 943 C CA . SER A 1 125 ? -17.225 -5.993 -16.801 1.00 49.34 125 SER A CA 1
ATOM 944 C C . SER A 1 125 ? -16.045 -5.945 -17.784 1.00 49.34 125 SER A C 1
ATOM 946 O O . SER A 1 125 ? -15.807 -6.902 -18.518 1.00 49.34 125 SER A O 1
ATOM 948 N N . ALA A 1 126 ? -15.323 -4.828 -17.861 1.00 56.44 126 ALA A N 1
ATOM 949 C CA . ALA A 1 126 ? -14.245 -4.657 -18.835 1.00 56.44 126 ALA A CA 1
ATOM 950 C C . ALA A 1 126 ? -13.025 -5.514 -18.464 1.00 56.44 126 ALA A C 1
ATOM 952 O O . ALA A 1 126 ? -12.124 -5.013 -17.785 1.00 56.44 126 ALA A O 1
ATOM 953 N N . ARG A 1 127 ? -13.034 -6.811 -18.835 1.00 66.81 127 ARG A N 1
ATOM 954 C CA . ARG A 1 127 ? -11.954 -7.799 -18.612 1.00 66.81 127 ARG A CA 1
ATOM 955 C C . ARG A 1 127 ? -10.576 -7.124 -18.711 1.00 66.81 127 ARG A C 1
ATOM 957 O O . ARG A 1 127 ? -10.417 -6.225 -19.534 1.00 66.81 127 ARG A O 1
ATOM 964 N N . TRP A 1 128 ? -9.621 -7.490 -17.843 1.00 76.00 128 TRP A N 1
ATOM 965 C CA . TRP A 1 128 ? -8.258 -6.954 -17.949 1.00 76.00 128 TRP A CA 1
ATOM 966 C C . TRP A 1 128 ? -7.796 -7.078 -19.398 1.00 76.00 128 TRP A C 1
ATOM 968 O O . TRP A 1 128 ? -7.959 -8.130 -20.017 1.00 76.00 128 TRP A O 1
ATOM 978 N N . LYS A 1 129 ? -7.278 -5.979 -19.931 1.00 78.19 129 LYS A N 1
ATOM 979 C CA . LYS A 1 129 ? -6.746 -5.930 -21.279 1.00 78.19 129 LYS A CA 1
ATOM 980 C C . LYS A 1 129 ? -5.252 -6.183 -21.169 1.00 78.19 129 LYS A C 1
ATOM 982 O O . LYS A 1 129 ? -4.544 -5.391 -20.563 1.00 78.19 129 LYS A O 1
ATOM 987 N N . SER A 1 130 ? -4.776 -7.306 -21.699 1.00 76.69 130 SER A N 1
ATOM 988 C CA . SER A 1 130 ? -3.354 -7.670 -21.628 1.00 76.69 130 SER A CA 1
ATOM 989 C C . SER A 1 130 ? -2.442 -6.695 -22.377 1.00 76.69 130 SER A C 1
ATOM 991 O O . SER A 1 130 ? -1.238 -6.704 -22.157 1.00 76.69 130 SER A O 1
ATOM 993 N N . ASP A 1 131 ? -3.010 -5.868 -23.254 1.00 79.62 131 ASP A N 1
ATOM 994 C CA . ASP A 1 131 ? -2.353 -4.780 -23.972 1.00 79.62 131 ASP A CA 1
ATOM 995 C C . ASP A 1 131 ? -2.506 -3.408 -23.284 1.00 79.62 131 ASP A C 1
ATOM 997 O O . ASP A 1 131 ? -2.127 -2.392 -23.871 1.00 79.62 131 ASP A O 1
ATOM 1001 N N . ASP A 1 132 ? -3.034 -3.351 -22.051 1.00 79.69 132 ASP A N 1
ATOM 1002 C CA . ASP A 1 132 ? -3.061 -2.123 -21.251 1.00 79.69 132 ASP A CA 1
ATOM 1003 C C . ASP A 1 132 ? -1.626 -1.647 -20.978 1.00 79.69 132 ASP A C 1
ATOM 1005 O O . ASP A 1 132 ? -0.757 -2.414 -20.563 1.00 79.69 132 ASP A O 1
ATOM 1009 N N . ARG A 1 133 ? -1.377 -0.361 -21.234 1.00 81.00 133 ARG A N 1
ATOM 1010 C CA . ARG A 1 133 ? -0.068 0.293 -21.079 1.00 81.00 133 ARG A CA 1
ATOM 1011 C C . ARG A 1 133 ? -0.040 1.284 -19.918 1.00 81.00 133 ARG A C 1
ATOM 1013 O O . ARG A 1 133 ? 0.965 1.957 -19.706 1.00 81.00 133 ARG A O 1
ATOM 1020 N N . ASN A 1 134 ? -1.137 1.418 -19.172 1.00 81.56 134 ASN A N 1
ATOM 1021 C CA . ASN A 1 134 ? -1.195 2.309 -18.024 1.00 81.56 134 ASN A CA 1
ATOM 1022 C C . ASN A 1 134 ? -0.438 1.689 -16.839 1.00 81.56 134 ASN A C 1
ATOM 1024 O O . ASN A 1 134 ? -0.939 0.786 -16.173 1.00 81.56 134 ASN A O 1
ATOM 1028 N N . ILE A 1 135 ? 0.753 2.219 -16.545 1.00 82.19 135 ILE A N 1
ATOM 1029 C CA . ILE A 1 135 ? 1.654 1.720 -15.492 1.00 82.19 135 ILE A CA 1
ATOM 1030 C C . ILE A 1 135 ? 0.961 1.660 -14.126 1.00 82.19 135 ILE A C 1
ATOM 1032 O O . ILE A 1 135 ? 1.010 0.631 -13.458 1.00 82.19 135 ILE A O 1
ATOM 1036 N N . SER A 1 136 ? 0.262 2.726 -13.718 1.00 79.81 136 SER A N 1
ATOM 1037 C CA . SER A 1 136 ? -0.472 2.744 -12.443 1.00 79.81 136 SER A CA 1
ATOM 1038 C C . SER A 1 136 ? -1.497 1.613 -12.368 1.00 79.81 136 SER A C 1
ATOM 1040 O O . SER A 1 136 ? -1.662 0.980 -11.328 1.00 79.81 136 SER A O 1
ATOM 1042 N N . ARG A 1 137 ? -2.174 1.338 -13.485 1.00 80.56 137 ARG A N 1
ATOM 1043 C CA . ARG A 1 137 ? -3.187 0.292 -13.572 1.00 80.56 137 ARG A CA 1
ATOM 1044 C C . ARG A 1 137 ? -2.569 -1.111 -13.598 1.00 80.56 137 ARG A C 1
ATOM 1046 O O . ARG A 1 137 ? -3.097 -1.996 -12.929 1.00 80.56 137 ARG A O 1
ATOM 1053 N N . ILE A 1 138 ? -1.443 -1.295 -14.288 1.00 85.00 138 ILE A N 1
ATOM 1054 C CA . ILE A 1 138 ? -0.646 -2.531 -14.250 1.00 85.00 138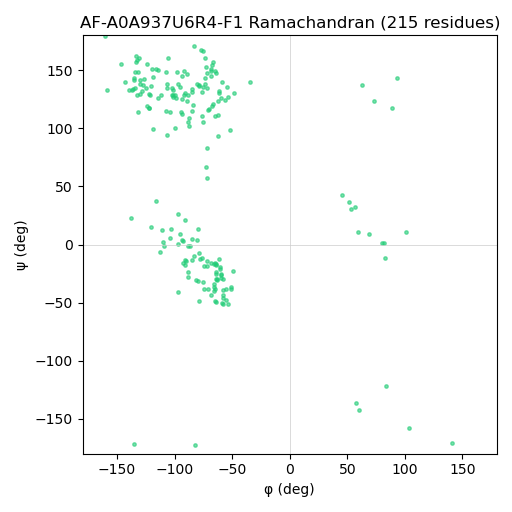 ILE A CA 1
ATOM 1055 C C . ILE A 1 138 ? -0.202 -2.825 -12.814 1.00 85.00 138 ILE A C 1
ATOM 1057 O O . ILE A 1 138 ? -0.445 -3.922 -12.323 1.00 85.00 138 ILE A O 1
ATOM 1061 N N . LEU A 1 139 ? 0.378 -1.846 -12.113 1.00 85.94 139 LEU A N 1
ATOM 1062 C CA . LEU A 1 139 ? 0.859 -2.017 -10.739 1.00 85.94 139 LEU A CA 1
ATOM 1063 C C . LEU A 1 139 ? -0.271 -2.271 -9.730 1.00 85.94 139 LEU A C 1
ATOM 1065 O O . LEU A 1 139 ? -0.080 -3.020 -8.771 1.00 85.94 139 LEU A O 1
ATOM 1069 N N . GLU A 1 140 ? -1.442 -1.664 -9.937 1.00 84.00 140 GLU A N 1
ATOM 1070 C CA . GLU A 1 140 ? -2.638 -1.935 -9.134 1.00 84.00 140 GLU A CA 1
ATOM 1071 C C . GLU A 1 140 ? -3.107 -3.385 -9.308 1.00 84.00 140 GLU A C 1
ATOM 1073 O O . GLU A 1 140 ? -3.323 -4.072 -8.315 1.00 84.00 140 GLU A O 1
ATOM 1078 N N . VAL A 1 141 ? -3.233 -3.864 -10.552 1.00 85.88 141 VAL A N 1
ATOM 1079 C CA . VAL A 1 141 ? -3.680 -5.240 -10.833 1.00 85.88 141 VAL A CA 1
ATOM 1080 C C . VAL A 1 141 ? -2.642 -6.262 -10.396 1.00 85.88 141 VAL A C 1
ATOM 1082 O O . VAL A 1 141 ? -3.010 -7.255 -9.784 1.00 85.88 141 VAL A O 1
ATOM 1085 N N . ALA A 1 142 ? -1.361 -6.017 -10.665 1.00 88.44 142 ALA A N 1
ATOM 1086 C CA . ALA A 1 142 ? -0.291 -6.915 -10.256 1.00 88.44 142 ALA A CA 1
ATOM 1087 C C . ALA A 1 142 ? -0.159 -6.982 -8.727 1.00 88.44 142 ALA A C 1
ATOM 1089 O O . ALA A 1 142 ? -0.004 -8.065 -8.185 1.00 88.44 142 ALA A O 1
ATOM 1090 N N . GLY A 1 143 ? -0.296 -5.859 -8.013 1.00 89.38 143 GLY A N 1
ATOM 1091 C CA . GLY A 1 143 ? -0.190 -5.831 -6.550 1.00 89.38 143 GLY A CA 1
ATOM 1092 C C . GLY A 1 143 ? -1.458 -6.165 -5.772 1.00 89.38 143 GLY A C 1
ATOM 1093 O O . GLY A 1 143 ? -1.453 -6.018 -4.551 1.00 89.38 143 GLY A O 1
ATOM 1094 N N . MET A 1 144 ? -2.532 -6.543 -6.461 1.00 89.06 144 MET A N 1
ATOM 1095 C CA . MET A 1 144 ? -3.784 -7.029 -5.875 1.00 89.06 144 MET A CA 1
ATOM 1096 C C . MET A 1 144 ? -4.326 -8.228 -6.668 1.00 89.06 144 MET A C 1
ATOM 1098 O O . MET A 1 144 ? -5.532 -8.472 -6.667 1.00 89.06 144 MET A O 1
ATOM 1102 N N . HIS A 1 145 ? -3.469 -8.941 -7.403 1.00 90.06 145 HIS A N 1
ATOM 1103 C CA . HIS A 1 145 ? -3.860 -9.971 -8.366 1.00 90.06 145 HIS A CA 1
ATOM 1104 C C . HIS A 1 145 ? -4.766 -11.022 -7.723 1.00 90.06 145 HIS A C 1
ATOM 1106 O O . HIS A 1 145 ? -5.889 -11.221 -8.188 1.00 90.06 145 HIS A O 1
ATOM 1112 N N . HIS A 1 146 ? -4.358 -11.580 -6.589 1.00 89.56 146 HIS A N 1
ATOM 1113 C CA . HIS A 1 146 ? -5.120 -12.536 -5.799 1.00 89.56 146 HIS A CA 1
ATOM 1114 C C . HIS A 1 146 ? -6.476 -11.956 -5.362 1.00 89.56 146 HIS A C 1
ATOM 1116 O O . HIS A 1 146 ? -7.519 -12.542 -5.652 1.00 89.56 146 HIS A O 1
ATOM 1122 N N . ALA A 1 147 ? -6.505 -10.759 -4.761 1.00 88.44 147 ALA A N 1
ATOM 1123 C CA . ALA A 1 147 ? -7.757 -10.104 -4.361 1.00 88.44 147 ALA A CA 1
ATOM 1124 C C . ALA A 1 147 ? -8.686 -9.727 -5.533 1.00 88.44 147 ALA A C 1
ATOM 1126 O O . ALA A 1 147 ? -9.898 -9.625 -5.342 1.00 88.44 147 ALA A O 1
ATOM 1127 N N . THR A 1 148 ? -8.153 -9.518 -6.742 1.00 81.88 148 THR A N 1
ATOM 1128 C CA . THR A 1 148 ? -8.956 -9.226 -7.945 1.00 81.88 148 THR A CA 1
ATOM 1129 C C . THR A 1 148 ? -9.605 -10.459 -8.577 1.00 81.88 148 THR A C 1
ATOM 1131 O O . THR A 1 148 ? -10.415 -10.294 -9.488 1.00 81.88 148 THR A O 1
ATOM 1134 N N . GLY A 1 149 ? -9.293 -11.671 -8.101 1.00 83.38 149 GLY A N 1
ATOM 1135 C CA . GLY A 1 149 ? -9.742 -12.938 -8.696 1.00 83.38 149 GLY A CA 1
ATOM 1136 C C . GLY A 1 149 ? -8.680 -13.627 -9.559 1.00 83.38 149 GLY A C 1
ATOM 1137 O O . GLY A 1 149 ? -8.985 -14.563 -10.294 1.00 83.38 149 GLY A O 1
ATOM 1138 N N . GLY A 1 150 ? -7.432 -13.160 -9.502 1.00 87.75 150 GLY A N 1
ATOM 1139 C CA . GLY A 1 150 ? -6.278 -13.845 -10.066 1.00 87.75 150 GLY A CA 1
ATOM 1140 C C . GLY A 1 150 ? -6.404 -14.138 -11.570 1.00 87.75 150 GLY A C 1
ATOM 1141 O O . GLY A 1 150 ? -6.853 -13.276 -12.339 1.00 87.75 150 GLY A O 1
ATOM 1142 N N . PRO A 1 151 ? -6.020 -15.350 -12.019 1.00 89.31 151 PRO A N 1
ATOM 1143 C CA . PRO A 1 151 ? -6.089 -15.741 -13.426 1.00 89.31 151 PRO A CA 1
ATOM 1144 C C . PRO A 1 151 ? -7.497 -15.698 -14.029 1.00 89.31 151 PRO A C 1
ATOM 1146 O O . PRO A 1 151 ? -7.632 -15.440 -15.225 1.00 89.31 151 PRO A O 1
ATOM 1149 N N . GLU A 1 152 ? -8.553 -15.899 -13.238 1.00 86.56 152 GLU A N 1
ATOM 1150 C CA . GLU A 1 152 ? -9.931 -15.809 -13.739 1.00 86.56 152 GLU A CA 1
ATOM 1151 C C . GLU A 1 152 ? -10.251 -14.380 -14.198 1.00 86.56 152 GLU A C 1
ATOM 1153 O O . GLU A 1 152 ? -10.871 -14.163 -15.245 1.00 86.56 152 GLU A O 1
ATOM 1158 N N . TYR A 1 153 ? -9.746 -13.389 -13.459 1.00 83.06 153 TYR A N 1
ATOM 1159 C CA . TYR A 1 153 ? -9.921 -11.977 -13.771 1.00 83.06 153 TYR A CA 1
ATOM 1160 C C . TYR A 1 153 ? -8.989 -11.489 -14.886 1.00 83.06 153 TYR A C 1
ATOM 1162 O O . TYR A 1 153 ? -9.446 -10.807 -15.816 1.00 83.06 153 TYR A O 1
ATOM 1170 N N . THR A 1 154 ? -7.689 -11.801 -14.798 1.00 84.75 154 THR A N 1
ATOM 1171 C CA . THR A 1 154 ? -6.680 -11.261 -15.725 1.00 84.75 154 THR A CA 1
ATOM 1172 C C . THR A 1 154 ? -6.475 -12.098 -16.982 1.00 84.75 154 THR A C 1
ATOM 1174 O O . THR A 1 154 ? -6.004 -11.568 -17.983 1.00 84.75 154 THR A O 1
ATOM 1177 N N . GLY A 1 155 ? -6.802 -13.393 -16.947 1.00 87.56 155 GLY A N 1
ATOM 1178 C CA . GLY A 1 155 ? -6.338 -14.366 -17.941 1.00 87.56 155 GLY A CA 1
ATOM 1179 C C . GLY A 1 155 ? -4.831 -14.647 -17.868 1.00 87.56 155 GLY A C 1
ATOM 1180 O O . GLY A 1 155 ? -4.296 -15.298 -18.760 1.00 87.56 155 GLY A O 1
ATOM 1181 N N . LEU A 1 156 ? -4.143 -14.144 -16.836 1.00 86.56 156 LEU A N 1
ATOM 1182 C CA . LEU A 1 156 ? -2.693 -14.215 -16.663 1.00 86.56 156 LEU A CA 1
ATOM 1183 C C . LEU A 1 156 ? -2.359 -14.809 -15.294 1.00 86.56 156 LEU A C 1
ATOM 1185 O O . LEU A 1 156 ? -3.007 -14.493 -14.294 1.00 86.56 156 LEU A O 1
ATOM 1189 N N . GLN A 1 157 ? -1.309 -15.623 -15.244 1.00 89.06 157 GLN A N 1
ATOM 1190 C CA . GLN A 1 157 ? -0.675 -15.987 -13.978 1.00 89.06 157 GLN A CA 1
ATOM 1191 C C . GLN A 1 157 ? 0.030 -14.759 -13.380 1.00 89.06 157 GLN A C 1
ATOM 1193 O O . GLN A 1 157 ? 0.466 -13.880 -14.126 1.00 89.06 157 GLN A O 1
ATOM 1198 N N . SER A 1 158 ? 0.144 -14.706 -12.052 1.00 82.50 158 SER A N 1
ATOM 1199 C CA . SER A 1 158 ? 0.841 -13.644 -11.303 1.00 82.50 158 SER A CA 1
ATOM 1200 C C . SER A 1 158 ? 2.292 -13.470 -11.780 1.00 82.50 158 SER A C 1
ATOM 1202 O O . SER A 1 158 ? 2.784 -12.351 -11.956 1.00 82.50 158 SER A O 1
ATOM 1204 N N . GLY A 1 159 ? 2.953 -14.589 -12.087 1.00 85.50 159 GLY A N 1
ATOM 1205 C CA . GLY A 1 159 ? 4.278 -14.620 -12.697 1.00 85.50 159 GLY A CA 1
ATOM 1206 C C . GLY A 1 159 ? 5.327 -13.929 -11.824 1.00 85.50 159 GLY A C 1
ATOM 1207 O O . GLY A 1 159 ? 5.291 -14.007 -10.603 1.00 85.50 159 GLY A O 1
ATOM 1208 N N . ARG A 1 160 ? 6.274 -13.217 -12.447 1.00 83.12 160 ARG A N 1
ATOM 1209 C CA . ARG A 1 160 ? 7.381 -12.561 -11.722 1.00 83.12 160 ARG A CA 1
ATOM 1210 C C . ARG A 1 160 ? 6.937 -11.460 -10.751 1.00 83.12 160 ARG A C 1
ATOM 1212 O O . ARG A 1 160 ? 7.662 -11.173 -9.806 1.00 83.12 160 ARG A O 1
ATOM 1219 N N . LEU A 1 161 ? 5.769 -10.858 -10.971 1.00 85.25 161 LEU A N 1
ATOM 1220 C CA . LEU A 1 161 ? 5.254 -9.777 -10.128 1.00 85.25 161 LEU A CA 1
ATOM 1221 C C . LEU A 1 161 ? 4.470 -10.283 -8.914 1.00 85.25 161 LEU A C 1
ATOM 1223 O O . LEU A 1 161 ? 4.034 -9.470 -8.112 1.00 85.25 161 LEU A O 1
ATOM 1227 N N . GLU A 1 162 ? 4.305 -11.596 -8.747 1.00 88.69 162 GLU A N 1
ATOM 1228 C CA . GLU A 1 162 ? 3.569 -12.181 -7.621 1.00 88.69 162 GLU A CA 1
ATOM 1229 C C . GLU A 1 162 ? 4.023 -11.650 -6.258 1.00 88.69 162 GLU A C 1
ATOM 1231 O O . GLU A 1 162 ? 3.203 -11.367 -5.390 1.00 88.69 162 GLU A O 1
ATOM 1236 N N . HIS A 1 163 ? 5.328 -11.442 -6.092 1.00 87.06 163 HIS A N 1
ATOM 1237 C CA . HIS A 1 163 ? 5.912 -11.006 -4.830 1.00 87.06 163 HIS A CA 1
ATOM 1238 C C . HIS A 1 163 ? 5.460 -9.598 -4.384 1.00 87.06 163 HIS A C 1
ATOM 1240 O O . HIS A 1 163 ? 5.602 -9.266 -3.208 1.00 87.06 163 HIS A O 1
ATOM 1246 N N . ILE A 1 164 ? 4.912 -8.763 -5.283 1.00 89.31 164 ILE A N 1
ATOM 1247 C CA . ILE A 1 164 ? 4.372 -7.439 -4.922 1.00 89.31 164 ILE A CA 1
ATOM 1248 C C . ILE A 1 164 ? 2.919 -7.515 -4.432 1.00 89.31 164 ILE A C 1
ATOM 1250 O O . ILE A 1 164 ? 2.402 -6.531 -3.889 1.00 89.31 164 ILE A O 1
ATOM 1254 N N . ASP A 1 165 ? 2.248 -8.652 -4.636 1.00 92.38 165 ASP A N 1
ATOM 1255 C CA . ASP A 1 165 ? 0.894 -8.900 -4.163 1.00 92.38 165 ASP A CA 1
ATOM 1256 C C . ASP A 1 165 ? 0.897 -9.465 -2.741 1.00 92.38 165 ASP A C 1
ATOM 1258 O O . ASP A 1 165 ? 1.083 -10.656 -2.481 1.00 92.38 165 ASP A O 1
ATOM 1262 N N . MET A 1 166 ? 0.608 -8.584 -1.793 1.00 93.06 166 MET A N 1
ATOM 1263 C CA . MET A 1 166 ? 0.509 -8.941 -0.382 1.00 93.06 166 MET A CA 1
ATOM 1264 C C . MET A 1 166 ? -0.923 -9.275 0.043 1.00 93.06 166 MET A C 1
ATOM 1266 O O . MET A 1 166 ? -1.166 -9.509 1.222 1.00 93.06 166 MET A O 1
ATOM 1270 N N . THR A 1 167 ? -1.899 -9.295 -0.873 1.00 92.19 167 THR A N 1
ATOM 1271 C CA . THR A 1 167 ? -3.317 -9.461 -0.510 1.00 92.19 167 THR A CA 1
ATOM 1272 C C . THR A 1 167 ? -3.655 -10.847 0.037 1.00 92.19 167 THR A C 1
ATOM 1274 O O . THR A 1 167 ? -4.654 -10.992 0.740 1.00 92.19 167 THR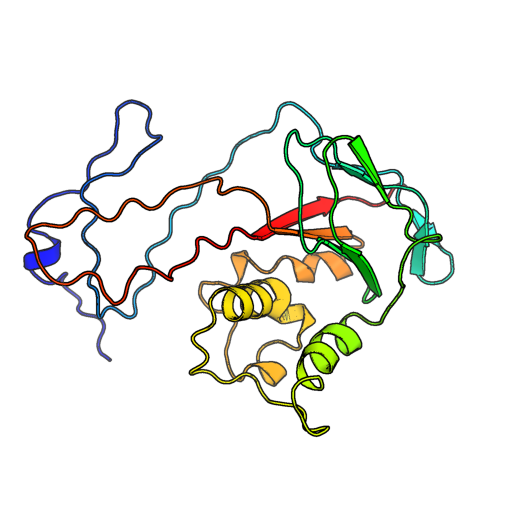 A O 1
ATOM 1277 N N . HIS A 1 168 ? -2.783 -11.837 -0.159 1.00 91.25 168 HIS A N 1
ATOM 1278 C CA . HIS A 1 168 ? -2.838 -13.120 0.544 1.00 91.25 168 HIS A CA 1
ATOM 1279 C C . HIS A 1 168 ? -2.697 -12.974 2.075 1.00 91.25 168 HIS A C 1
ATOM 1281 O O . HIS A 1 168 ? -3.145 -13.836 2.819 1.00 91.25 168 HIS A O 1
ATOM 1287 N N . LEU A 1 169 ? -2.135 -11.872 2.585 1.00 94.25 169 LEU A N 1
ATOM 1288 C CA . LEU A 1 169 ? -2.056 -11.617 4.027 1.00 94.25 169 LEU A CA 1
ATOM 1289 C C . LEU A 1 169 ? -3.406 -11.209 4.634 1.00 94.25 169 LEU A C 1
ATOM 1291 O O . LEU A 1 169 ? -3.588 -11.331 5.843 1.00 94.25 169 LEU A O 1
ATOM 1295 N N . LEU A 1 170 ? -4.374 -10.771 3.819 1.00 92.44 170 LEU A N 1
ATOM 1296 C CA . LEU A 1 170 ? -5.706 -10.390 4.304 1.00 92.44 170 LEU A CA 1
ATOM 1297 C C . LEU A 1 170 ? -6.452 -11.572 4.935 1.00 92.44 170 LEU A C 1
ATOM 1299 O O . LEU A 1 170 ? -7.260 -11.357 5.833 1.00 92.44 170 LEU A O 1
ATOM 1303 N N . VAL A 1 171 ? -6.183 -12.808 4.488 1.00 88.81 171 VAL A N 1
ATOM 1304 C CA . VAL A 1 171 ? -6.766 -14.018 5.097 1.00 88.81 171 VAL A CA 1
ATOM 1305 C C . VAL A 1 171 ? -6.079 -14.414 6.407 1.00 88.81 171 VAL A C 1
ATOM 1307 O O . VAL A 1 171 ? -6.614 -15.227 7.152 1.00 88.81 171 VAL A O 1
ATOM 1310 N N . LEU A 1 172 ? -4.916 -13.825 6.709 1.00 91.31 172 LEU A N 1
ATOM 1311 C CA . LEU A 1 172 ? -4.160 -14.013 7.952 1.00 91.31 172 LEU A CA 1
ATOM 1312 C C . LEU A 1 172 ? -4.435 -12.887 8.965 1.00 91.31 172 LEU A C 1
ATOM 1314 O O . LEU A 1 172 ? -3.561 -12.550 9.771 1.00 91.31 172 LEU A O 1
ATOM 1318 N N . ASP A 1 173 ? -5.616 -12.262 8.876 1.00 91.25 173 ASP A N 1
ATOM 1319 C CA . ASP A 1 173 ? -6.046 -11.143 9.726 1.00 91.25 173 ASP A CA 1
ATOM 1320 C C . ASP A 1 173 ? -5.022 -9.978 9.746 1.00 91.25 173 ASP A C 1
ATOM 1322 O O . ASP A 1 173 ? -4.870 -9.254 10.732 1.00 91.25 173 ASP A O 1
ATOM 1326 N N . ARG A 1 174 ? -4.285 -9.780 8.639 1.00 95.56 174 ARG A N 1
ATOM 1327 C CA . ARG A 1 174 ? -3.444 -8.591 8.441 1.00 95.56 174 ARG A CA 1
ATOM 1328 C C . ARG A 1 174 ? -4.227 -7.475 7.774 1.00 95.56 174 ARG A C 1
ATOM 1330 O O . ARG A 1 174 ? -5.083 -7.699 6.919 1.00 95.56 174 ARG A O 1
ATOM 1337 N N . ILE A 1 175 ? -3.879 -6.251 8.147 1.00 96.44 175 ILE A N 1
ATOM 1338 C CA . ILE A 1 175 ? -4.378 -5.034 7.517 1.00 96.44 175 ILE A CA 1
ATOM 1339 C C . ILE A 1 175 ? -3.337 -4.570 6.503 1.00 96.44 175 ILE A C 1
ATOM 1341 O O . ILE A 1 175 ? -2.140 -4.585 6.784 1.00 96.44 175 ILE A O 1
ATOM 1345 N N . ILE A 1 176 ? -3.784 -4.128 5.332 1.00 96.25 176 ILE A N 1
ATOM 1346 C CA . ILE A 1 176 ? -2.899 -3.597 4.294 1.00 96.25 176 ILE A CA 1
ATOM 1347 C C . ILE A 1 176 ? -3.328 -2.171 3.965 1.00 96.25 176 ILE A C 1
ATOM 1349 O O . ILE A 1 176 ? -4.438 -1.945 3.484 1.00 96.25 176 ILE A O 1
ATOM 1353 N N . LEU A 1 177 ? -2.436 -1.213 4.203 1.00 96.56 177 LEU A N 1
ATOM 1354 C CA . LEU A 1 177 ? -2.543 0.157 3.713 1.00 96.56 177 LEU A CA 1
ATOM 1355 C C . LEU A 1 177 ? -1.788 0.261 2.387 1.00 96.56 177 LEU A C 1
ATOM 1357 O O . LEU A 1 177 ? -0.601 -0.060 2.321 1.00 96.56 177 LEU A O 1
ATOM 1361 N N . ILE A 1 178 ? -2.465 0.723 1.339 1.00 94.31 178 ILE A N 1
ATOM 1362 C CA . ILE A 1 178 ? -1.850 1.003 0.038 1.00 94.31 178 ILE A CA 1
ATOM 1363 C C . ILE A 1 178 ? -2.049 2.468 -0.303 1.00 94.31 178 ILE A C 1
ATOM 1365 O O . ILE A 1 178 ? -3.150 2.981 -0.142 1.00 94.31 178 ILE A O 1
ATOM 1369 N N . GLY A 1 179 ? -1.008 3.120 -0.814 1.00 93.12 179 GLY A N 1
ATOM 1370 C CA . GLY A 1 179 ? -1.069 4.494 -1.305 1.00 93.12 179 GLY A CA 1
ATOM 1371 C C . GLY A 1 179 ? 0.089 4.818 -2.244 1.00 93.12 179 GLY A C 1
ATOM 1372 O O . GLY A 1 179 ? 0.956 3.986 -2.506 1.00 93.12 179 GLY A O 1
ATOM 1373 N N . LYS A 1 180 ? 0.112 6.043 -2.761 1.00 92.31 180 LYS A N 1
ATOM 1374 C CA . LYS A 1 180 ? 1.212 6.591 -3.559 1.00 92.31 180 LYS A CA 1
ATOM 1375 C C . LYS A 1 180 ? 2.085 7.480 -2.688 1.00 92.31 180 LYS A C 1
ATOM 1377 O O . LYS A 1 180 ? 1.574 8.408 -2.063 1.00 92.31 180 LYS A O 1
ATOM 1382 N N . GLY A 1 181 ? 3.387 7.240 -2.704 1.00 91.56 181 GLY A N 1
ATOM 1383 C CA . GLY A 1 181 ? 4.370 8.018 -1.950 1.00 91.56 181 GLY A CA 1
ATOM 1384 C C . GLY A 1 181 ? 5.590 8.363 -2.803 1.00 91.56 181 GLY A C 1
ATOM 1385 O O . GLY A 1 181 ? 5.565 8.138 -4.015 1.00 91.56 181 GLY A O 1
ATOM 1386 N N . PRO A 1 182 ? 6.645 8.932 -2.202 1.00 90.25 182 PRO A N 1
ATOM 1387 C CA . PRO A 1 182 ? 7.900 9.189 -2.902 1.00 90.25 182 PRO A CA 1
ATOM 1388 C C . PRO A 1 182 ? 8.593 7.881 -3.297 1.00 90.25 182 PRO A C 1
ATOM 1390 O O . PRO A 1 182 ? 8.353 6.837 -2.681 1.00 90.25 182 PRO A O 1
ATOM 1393 N N . SER A 1 183 ? 9.463 7.941 -4.308 1.00 87.12 183 SER A N 1
ATOM 1394 C CA . SER A 1 183 ? 10.253 6.775 -4.692 1.00 87.12 183 SER A CA 1
ATOM 1395 C C . SER A 1 183 ? 11.366 6.498 -3.692 1.00 87.12 183 SER A C 1
ATOM 1397 O O . SER A 1 183 ? 12.036 7.414 -3.225 1.00 87.12 183 SER A O 1
ATOM 1399 N N . ALA A 1 184 ? 11.556 5.218 -3.381 1.00 80.25 184 ALA A N 1
ATOM 1400 C CA . ALA A 1 184 ? 12.664 4.744 -2.559 1.00 80.25 184 ALA A CA 1
ATOM 1401 C C . ALA A 1 184 ? 13.892 4.360 -3.416 1.00 80.25 184 ALA A C 1
ATOM 1403 O O . ALA A 1 184 ? 15.004 4.275 -2.904 1.00 80.25 184 ALA A O 1
ATOM 1404 N N . THR A 1 185 ? 13.689 4.150 -4.722 1.00 82.44 185 THR A N 1
ATOM 1405 C CA . THR A 1 185 ? 14.728 3.837 -5.713 1.00 82.44 185 THR A CA 1
ATOM 1406 C C . THR A 1 185 ? 14.468 4.640 -6.979 1.00 82.44 185 THR A C 1
ATOM 1408 O O . THR A 1 185 ? 13.341 4.683 -7.470 1.00 82.44 185 THR A O 1
ATOM 1411 N N . GLU A 1 186 ? 15.501 5.278 -7.512 1.00 82.94 186 GLU A N 1
ATOM 1412 C CA . GLU A 1 186 ? 15.413 6.072 -8.736 1.00 82.94 186 GLU A CA 1
ATOM 1413 C C . GLU A 1 186 ? 16.092 5.339 -9.895 1.00 82.94 186 GLU A C 1
ATOM 1415 O O . GLU A 1 186 ? 17.164 4.752 -9.734 1.00 82.94 186 GLU A O 1
ATOM 1420 N N . TRP A 1 187 ? 15.465 5.381 -11.071 1.00 80.56 187 TRP A N 1
ATOM 1421 C CA . TRP A 1 187 ? 16.022 4.835 -12.303 1.00 80.56 187 TRP A CA 1
ATOM 1422 C C . TRP A 1 187 ? 16.534 5.976 -13.172 1.00 80.56 187 TRP A C 1
ATOM 1424 O O . TRP A 1 187 ? 15.757 6.782 -13.675 1.00 80.56 187 TRP A O 1
ATOM 1434 N N . LEU A 1 188 ? 17.850 6.026 -13.374 1.00 81.06 188 LEU A N 1
ATOM 1435 C CA . LEU A 1 188 ? 18.503 7.072 -14.158 1.00 81.06 188 LEU A CA 1
ATOM 1436 C C . LEU A 1 188 ? 18.958 6.511 -15.514 1.00 81.06 188 LEU A C 1
ATOM 1438 O O . LEU A 1 188 ? 20.052 5.946 -15.603 1.00 81.06 188 LEU A O 1
ATOM 1442 N N . PRO A 1 189 ? 18.153 6.636 -16.586 1.00 76.44 189 PRO A N 1
ATOM 1443 C CA . PRO A 1 189 ? 18.564 6.181 -17.907 1.00 76.44 189 PRO A CA 1
ATOM 1444 C C . PRO A 1 189 ? 19.717 7.047 -18.435 1.00 76.44 189 PRO A C 1
ATOM 1446 O O . PRO A 1 189 ? 19.560 8.250 -18.648 1.00 76.44 189 PRO A O 1
ATOM 1449 N N . GLN A 1 190 ? 20.874 6.436 -18.698 1.00 66.56 190 GLN A N 1
ATOM 1450 C CA . GLN A 1 190 ? 21.989 7.099 -19.378 1.00 66.56 190 GLN A CA 1
ATOM 1451 C C . GLN A 1 190 ? 21.851 6.941 -20.896 1.00 66.56 190 GLN A C 1
ATOM 1453 O O . GLN A 1 190 ? 21.682 5.833 -21.402 1.00 66.56 190 GLN A O 1
ATOM 1458 N N . LYS A 1 191 ? 21.923 8.048 -21.644 1.00 62.66 191 LYS A N 1
ATOM 1459 C CA . LYS A 1 191 ? 21.880 8.032 -23.114 1.00 62.66 191 LYS A CA 1
ATOM 1460 C C . LYS A 1 191 ? 23.274 8.220 -23.704 1.00 62.66 191 LYS A C 1
ATOM 1462 O O . LYS A 1 191 ? 23.942 9.203 -23.398 1.00 62.66 191 LYS A O 1
ATOM 1467 N N . LYS A 1 192 ? 23.668 7.336 -24.624 1.00 50.03 192 LYS A N 1
ATOM 1468 C CA . LYS A 1 192 ? 24.740 7.588 -25.600 1.00 50.03 192 LYS A CA 1
ATOM 1469 C C . LYS A 1 192 ? 24.099 8.247 -26.837 1.00 50.03 192 LYS A C 1
ATOM 1471 O O . LYS A 1 192 ? 23.432 7.558 -27.598 1.00 50.03 192 LYS A O 1
ATOM 1476 N N . GLY A 1 193 ? 24.286 9.557 -27.026 1.00 46.62 193 GLY A N 1
ATOM 1477 C CA . GLY A 1 193 ? 23.921 10.283 -28.260 1.00 46.62 193 GLY A CA 1
ATOM 1478 C C . GLY A 1 193 ? 22.530 10.947 -28.289 1.00 46.62 193 GLY A C 1
ATOM 1479 O O . GLY A 1 193 ? 21.562 10.444 -27.724 1.00 46.62 193 GLY A O 1
ATOM 1480 N N . GLU A 1 194 ? 22.457 12.121 -28.924 1.00 46.62 194 GLU A N 1
ATOM 1481 C CA . GLU A 1 194 ? 21.287 13.007 -29.050 1.00 46.62 194 GLU A CA 1
ATOM 1482 C C . GLU A 1 194 ? 20.190 12.502 -30.020 1.00 46.62 194 GLU A C 1
ATOM 1484 O O . GLU A 1 194 ? 20.470 11.743 -30.943 1.00 46.62 194 GLU A O 1
ATOM 1489 N N . SER A 1 195 ? 18.968 13.050 -29.853 1.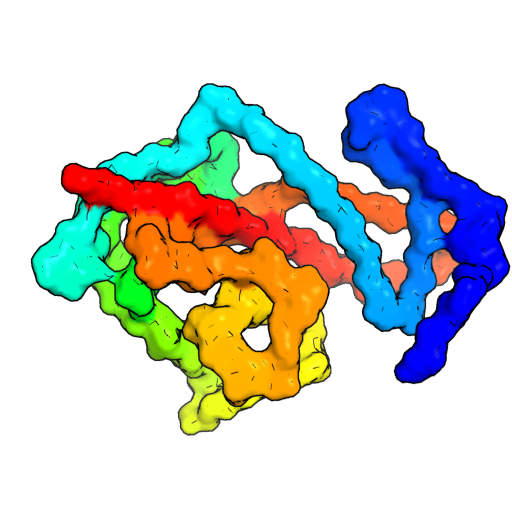00 40.09 195 SER A N 1
ATOM 1490 C CA . SER A 1 195 ? 17.742 12.970 -30.698 1.00 40.09 195 SER A CA 1
ATOM 1491 C C . SER A 1 195 ? 16.969 11.628 -30.678 1.00 40.09 195 SER A C 1
ATOM 1493 O O . SER A 1 195 ? 17.533 10.580 -30.926 1.00 40.09 195 SER A O 1
ATOM 1495 N N . GLU A 1 196 ? 15.676 11.489 -30.353 1.00 39.97 196 GLU A N 1
ATOM 1496 C CA . GLU A 1 196 ? 14.552 12.392 -30.083 1.00 39.97 196 GLU A CA 1
ATOM 1497 C C . GLU A 1 196 ? 13.792 11.939 -28.811 1.00 39.97 196 GLU A C 1
ATOM 1499 O O . GLU A 1 196 ? 13.474 10.768 -28.609 1.00 39.97 196 GLU A O 1
ATOM 1504 N N . LEU A 1 197 ? 13.473 12.883 -27.923 1.00 43.78 197 LEU A N 1
ATOM 1505 C CA . LEU A 1 197 ? 12.953 12.644 -26.565 1.00 43.78 197 LEU A CA 1
ATOM 1506 C C . LEU A 1 197 ? 11.419 12.583 -26.450 1.00 43.78 197 LEU A C 1
ATOM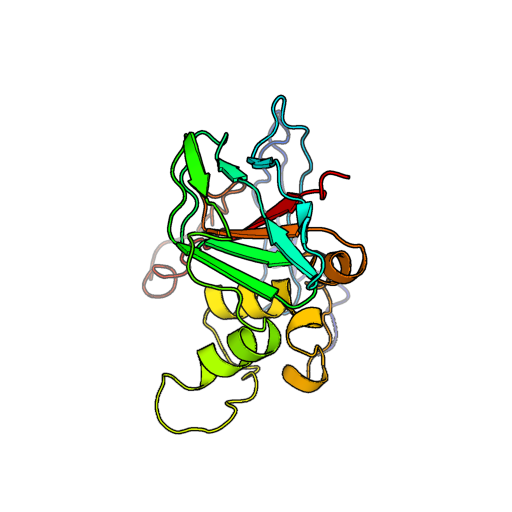 1508 O O . LEU A 1 197 ? 10.879 12.780 -25.363 1.00 43.78 197 LEU A O 1
ATOM 1512 N N . LYS A 1 198 ? 10.685 12.326 -27.535 1.00 38.94 198 LYS A N 1
ATOM 1513 C CA . LYS A 1 198 ? 9.218 12.474 -27.503 1.00 38.94 198 LYS A CA 1
ATOM 1514 C C . LYS A 1 198 ? 8.460 11.348 -26.782 1.00 38.94 198 LYS A C 1
ATOM 1516 O O . LYS A 1 198 ? 7.295 11.551 -26.475 1.00 38.94 198 LYS A O 1
ATOM 1521 N N . TYR A 1 199 ? 9.101 10.224 -26.441 1.00 42.47 199 TYR A N 1
ATOM 1522 C CA . TYR A 1 199 ? 8.392 9.034 -25.931 1.00 42.47 199 TYR A CA 1
ATOM 1523 C C . TYR A 1 199 ? 8.643 8.650 -24.463 1.00 42.47 199 TYR A C 1
ATOM 1525 O O . TYR A 1 199 ? 7.951 7.774 -23.958 1.00 42.47 199 TYR A O 1
ATOM 1533 N N . PHE A 1 200 ? 9.571 9.301 -23.752 1.00 42.34 200 PHE A N 1
ATOM 1534 C CA . PHE A 1 200 ? 9.871 8.970 -22.342 1.00 42.34 200 PHE A CA 1
ATOM 1535 C C . PHE A 1 200 ? 9.406 10.022 -21.329 1.00 42.34 200 PHE A C 1
ATOM 1537 O O . PHE A 1 200 ? 9.577 9.823 -20.132 1.00 42.34 200 PHE A O 1
ATOM 1544 N N . LYS A 1 201 ? 8.801 11.130 -21.780 1.00 39.12 201 LYS A N 1
ATOM 1545 C CA . LYS A 1 201 ? 8.337 12.203 -20.883 1.00 39.12 201 LYS A CA 1
ATOM 1546 C C . LYS A 1 201 ? 7.209 11.785 -19.928 1.00 39.12 201 LYS A C 1
ATOM 1548 O O . LYS A 1 201 ? 7.017 12.469 -18.933 1.00 39.12 201 LYS A O 1
ATOM 1553 N N . ASP A 1 202 ? 6.545 10.657 -20.188 1.00 39.84 202 ASP A N 1
ATOM 1554 C CA . ASP A 1 202 ? 5.380 10.192 -19.424 1.00 39.84 202 ASP A CA 1
ATOM 1555 C C . ASP A 1 202 ? 5.568 8.813 -18.770 1.00 39.84 202 ASP A C 1
ATOM 1557 O O . ASP A 1 202 ? 4.592 8.210 -18.318 1.00 39.84 202 ASP A O 1
ATOM 1561 N N . ALA A 1 203 ? 6.801 8.298 -18.669 1.00 46.34 203 ALA A N 1
ATOM 1562 C CA . ALA A 1 203 ? 7.082 7.186 -17.757 1.00 46.34 203 ALA A CA 1
ATOM 1563 C C . ALA A 1 203 ? 7.045 7.728 -16.318 1.00 46.34 203 ALA A C 1
ATOM 1565 O O . ALA A 1 203 ? 8.068 7.883 -15.669 1.00 46.34 203 ALA A O 1
ATOM 1566 N N . GLY A 1 204 ? 5.860 8.142 -15.865 1.00 53.00 204 GLY A N 1
ATOM 1567 C CA . GLY A 1 204 ? 5.666 8.723 -14.549 1.00 53.00 204 GLY A CA 1
ATOM 1568 C C . GLY A 1 204 ? 6.040 7.693 -13.498 1.00 53.00 204 GLY A C 1
ATOM 1569 O O . GLY A 1 204 ? 5.333 6.690 -13.357 1.00 53.00 204 GLY A O 1
ATOM 1570 N N . ASP A 1 205 ? 7.133 7.950 -12.780 1.00 66.31 205 ASP A N 1
ATOM 1571 C CA . ASP A 1 205 ? 7.569 7.161 -11.634 1.00 66.31 205 ASP A CA 1
ATOM 1572 C C . ASP A 1 205 ? 6.397 7.025 -10.659 1.00 66.31 205 ASP A C 1
ATOM 1574 O O . ASP A 1 205 ? 6.030 7.939 -9.918 1.00 66.31 205 ASP A O 1
ATOM 1578 N N . THR A 1 206 ? 5.722 5.880 -10.732 1.00 75.06 206 THR A N 1
ATOM 1579 C CA . THR A 1 206 ? 4.586 5.569 -9.876 1.00 75.06 206 THR A CA 1
ATOM 1580 C C . THR A 1 206 ? 5.098 4.672 -8.768 1.00 75.06 206 THR A C 1
ATOM 1582 O O . THR A 1 206 ? 5.232 3.465 -8.957 1.00 75.06 206 THR A O 1
ATOM 1585 N N . THR A 1 207 ? 5.344 5.246 -7.594 1.00 87.75 207 THR A N 1
ATOM 1586 C CA . THR A 1 207 ? 5.717 4.458 -6.418 1.00 87.75 207 THR A CA 1
ATOM 1587 C C . THR A 1 207 ? 4.488 4.127 -5.588 1.00 87.75 207 THR A C 1
ATOM 1589 O O . THR A 1 207 ? 3.873 5.000 -4.969 1.00 87.75 207 THR A O 1
ATOM 1592 N N . LEU A 1 208 ? 4.140 2.840 -5.558 1.00 89.69 208 LEU A N 1
ATOM 1593 C CA . LEU A 1 208 ? 3.133 2.310 -4.647 1.00 89.69 208 LEU A CA 1
ATOM 1594 C C . LEU A 1 208 ? 3.786 1.886 -3.336 1.00 89.69 208 LEU A C 1
ATOM 1596 O O . LEU A 1 208 ? 4.665 1.029 -3.313 1.00 89.69 208 LEU A O 1
ATOM 1600 N N . TRP A 1 209 ? 3.297 2.462 -2.248 1.00 92.56 209 TRP A N 1
ATOM 1601 C CA . TRP A 1 209 ? 3.619 2.065 -0.890 1.00 92.56 209 TRP A CA 1
ATOM 1602 C C . TRP A 1 209 ? 2.599 1.028 -0.437 1.00 92.56 209 TRP A C 1
ATOM 1604 O O . TRP A 1 209 ? 1.394 1.236 -0.584 1.00 92.56 209 TRP A O 1
ATOM 1614 N N . ARG A 1 210 ? 3.088 -0.088 0.106 1.00 93.12 210 ARG A N 1
ATOM 1615 C CA . ARG A 1 210 ? 2.275 -1.129 0.739 1.00 93.12 210 ARG A CA 1
ATOM 1616 C C . ARG A 1 210 ? 2.792 -1.313 2.153 1.00 93.12 210 ARG A C 1
ATOM 1618 O O . ARG A 1 210 ? 3.962 -1.626 2.344 1.00 93.12 210 ARG A O 1
ATOM 1625 N N . ILE A 1 211 ? 1.931 -1.070 3.130 1.00 94.81 211 ILE A N 1
ATOM 1626 C CA . ILE A 1 211 ? 2.280 -1.117 4.546 1.00 94.81 211 ILE A CA 1
ATOM 1627 C C . ILE A 1 211 ? 1.363 -2.137 5.204 1.00 94.81 211 ILE A C 1
ATOM 1629 O O . ILE A 1 211 ? 0.141 -1.984 5.195 1.00 94.81 211 ILE A O 1
ATOM 1633 N N . VAL A 1 212 ? 1.963 -3.191 5.749 1.00 95.31 212 VAL A N 1
ATOM 1634 C CA . VAL A 1 212 ? 1.246 -4.245 6.465 1.00 95.31 212 VAL A CA 1
ATOM 1635 C C . VAL A 1 212 ? 1.209 -3.896 7.942 1.00 95.31 212 VAL A C 1
ATOM 1637 O O . VAL A 1 212 ? 2.243 -3.606 8.542 1.00 95.31 212 VAL A O 1
ATOM 1640 N N . LEU A 1 213 ? 0.013 -3.926 8.518 1.00 95.62 213 LEU A N 1
ATOM 1641 C CA . LEU A 1 213 ? -0.233 -3.665 9.928 1.00 95.62 213 LEU A CA 1
ATOM 1642 C C . LEU A 1 213 ? -0.854 -4.902 10.571 1.00 95.62 213 LEU A C 1
ATOM 1644 O O . LEU A 1 213 ? -1.573 -5.677 9.930 1.00 95.62 213 LEU A O 1
ATOM 1648 N N . GLU A 1 214 ? -0.597 -5.057 11.860 1.00 93.94 214 GLU A N 1
ATOM 1649 C CA . GLU A 1 214 ? -1.249 -6.067 12.684 1.00 93.94 214 GLU A CA 1
ATOM 1650 C C . GLU A 1 214 ? -2.501 -5.480 13.338 1.00 93.94 214 GLU A C 1
ATOM 1652 O O . GLU A 1 214 ? -2.565 -4.280 13.634 1.00 93.94 214 GLU A O 1
ATOM 1657 N N . LEU A 1 215 ? -3.501 -6.332 13.560 1.00 93.19 215 LEU A N 1
ATOM 1658 C CA . LEU A 1 215 ? -4.594 -6.003 14.464 1.00 93.19 215 LEU A CA 1
ATOM 1659 C C . LEU A 1 215 ? -4.065 -5.945 15.894 1.00 93.19 215 LEU A C 1
ATOM 1661 O O . LEU A 1 215 ? -3.222 -6.748 16.297 1.00 93.19 215 LEU A O 1
ATOM 1665 N N . ARG A 1 216 ? -4.614 -5.032 16.688 1.00 88.56 216 ARG A N 1
ATOM 1666 C CA . ARG A 1 216 ? -4.560 -5.167 18.138 1.00 88.56 216 ARG A CA 1
ATOM 1667 C C . ARG A 1 216 ? -5.557 -6.233 18.583 1.00 88.56 216 ARG A C 1
ATOM 1669 O O . ARG A 1 216 ? -6.694 -6.249 18.106 1.00 88.56 216 ARG A O 1
ATOM 1676 N N . ASN A 1 217 ? -5.089 -7.083 19.494 1.00 68.50 217 ASN A N 1
ATOM 1677 C CA . ASN A 1 217 ? -5.910 -8.040 20.234 1.00 68.50 217 ASN A CA 1
ATOM 1678 C C . ASN A 1 217 ? -6.959 -7.329 21.093 1.00 68.50 217 ASN A C 1
ATOM 1680 O O . ASN A 1 217 ? -6.632 -6.246 21.636 1.00 68.50 217 ASN A O 1
#

Mean predicted aligned error: 9.35 Å

=== Feature glossary ===
A reading guide for the features in this record.

Start from the sequence.

  · This is the polypeptide sequence — one letter per residue, N-terminus first. Length ranges from a few dozen residues for small domains to over a thousand for large multi-domain proteins.

Fold it, and you get atomic coordinates and the backbone conformation that goes with them.

  · Structure coordinates are given as an mmCIF _atom_site loop: one row per atom with element, residue name, chain id, sequence number, and x/y/z position in Å. Only the four main-chain atoms per residue are included here; side chains are omitted to keep the record compact.

  · Backbone dihedral angles. Every residue except chain termini has a φ (preceding-C → N → Cα → C) and a ψ (N → Cα → C → next-N). They are reported in degrees following the IUPAC sign convention. Secondary structure is essentially a statement about which (φ, ψ) basin each residue occupies.

  · The SS8 string is DSSP's per-residue secondary-structure call. α-helix (H) means an i→i+4 H-bond ladder; β-strand (E) means the residue participates in a β-sheet; 3₁₀ (G) and π (I) are tighter and wider helices; T/S are turns/bends; '-' is loop.

  · SS3 is a coarse helix/strand/coil call (letters a/b/c) made by the P-SEA algorithm from inter-Cα distances and dihedrals. It is less detailed than DSSP but needs only Cα positions.

Summarize the fold with a handful of shape descriptors and a per-residue structural alphabet.

  · Radius of gyration (Rg) is the root-mean-square distance of Cα atoms from their centroid — a single number for overall size and compactness. A globular domain of N residues has Rg ≈ 2.2·N^0.38 Å; an extended or disordered chain has a much larger Rg. The Cα contact count is the number of residue pairs whose Cα atoms are within 8 Å and are more than four positions apart in sequence — a standard proxy for tertiary packing density. The bounding box is the smallest axis-aligned box enclosing all Cα atoms.

  · The Foldseek 3Di string encodes local tertiary geometry as a 20-letter alphabet — one character per residue — derived from the relative positions of nearby Cα atoms. Unlike the amino-acid sequence, 3Di is a direct function of the 3D structure, so two proteins with the same fold have similar 3Di strings even at low sequence identity.

  · Solvent-accessible surface area (SASA) is the area in Å² traced out by the centre of a 1.4 Å probe sphere (a water molecule) rolled over the protein's van der Waals surface (Shrake–Rupley / Lee–Richards construction). Buried residues have near-zero SASA; fully exposed residues can exceed 200 Å². The total SASA scales roughly with the number of surface residues.

Ask how reliable the model is.

  · pLDDT (predicted Local Distance Difference Test) is AlphaFold's per-residue confidence score, ranging from 0 to 100. Values above 90 indicate high confidence (typically well-packed cores); 70–90 is confident; 50–70 low confidence; below 50 usually means the region is disordered or the prediction is unreliable there. AlphaFold stores pLDDT in the mmCIF B-factor column.

  · B-factor (Debye–Waller factor) reflects atomic displacement in the crystal lattice. It is an experimental observable (units Å²), not a prediction; low values mean the atom is pinned down, high values mean it moves or is heterogeneous across the crystal.

  · Predicted Aligned Error (PAE) is an AlphaFold confidence matrix: entry (i, j) is the expected error in the position of residue j, in ångströms, when the prediction is superimposed on the true structure at residue i. Low PAE within a block of residues means that block is internally rigid and well-predicted; high PAE between two blocks means their relative placement is uncertain even if each block individually is confident.

Place it in context: what it resembles, what it is annotated as, and how it looks.

  · Nearest PDB neighbors are the top structural matches found by Foldseek when searching this structure against the entire Protein Data Bank. Each hit reports a TM-score (0 to 1; >0.5 almost always implies the same fold) and an E-value. These are *structural* homologs — they may share no detectable sequence similarity.

  · Functional annotations link the protein to curated databases. InterPro entries identify conserved domains and families by matching the sequence against member-database signatures (Pfam, PROSITE, CDD, …). Gene Ontology (GO) terms describe molecular function, biological process, and cellular component in a controlled vocabulary. CATH places the structure in a hierarchical fold classification (Class/Architecture/Topology/Homologous-superfamily). The organism is the source species.

  · Three diagnostic plots accompany the record. The Cα contact map visualizes the tertiary structure as a 2D adjacency matrix (8 Å cutoff, sequence-local contacts suppressed). The Ramachandran plot shows the distribution of backbone (φ, ψ) torsions, with points in the α and β basins reflecting secondary structure content. The PAE plot shows AlphaFold's inter-residue confidence as a color matrix.

  · Six rendered views show the 3D structure from the faces of a cube — i.e. along ±x, ±y, ±z. Rendering representation is drawn randomly per protein from cartoon (secondary-structure ribbons), sticks (backbone bonds), or molecular surface; coloring is either N→C rainbow (blue at the N-terminus through red at the C-terminus) or one color per chain.